Protein AF-A0A225WDX2-F1 (afdb_monomer)

Sequence (222 aa):
MYTLLKNSNSKSRLVNLVHSMRQFPETKTFADKLQFSMYSQSRSMRKAVEKLWIRSRVSPEEAFKILQIEHSLFDKSILFHPWLRYTELFRRKHGVDSFTDVQLLEFLLNRMKRPEPQLGIVLQTLKSEGFENLGERLQKLLFRRWITSTETPQAFGDLLVNPYGLWSNLLVLPKTDARFKTLEGYTLQYAEEVKGKAVQESAKKIKKCLTMANLKMRLHSL

pLDDT: mean 86.9, std 14.01, range [38.19, 98.06]

Organism: NCBI:txid4795

Structure (mmCIF, N/CA/C/O backbone):
data_AF-A0A225WDX2-F1
#
_entry.id   AF-A0A225WDX2-F1
#
loop_
_atom_site.group_PDB
_atom_site.id
_atom_site.type_symbol
_atom_site.label_atom_id
_atom_site.label_alt_id
_atom_site.label_comp_id
_atom_site.label_asym_id
_atom_site.label_entity_id
_atom_site.label_seq_id
_atom_site.pdbx_PDB_ins_code
_atom_site.Cartn_x
_atom_site.Cartn_y
_atom_site.Cartn_z
_atom_site.occupancy
_atom_site.B_iso_or_equiv
_atom_site.auth_seq_id
_atom_site.auth_comp_id
_atom_site.auth_asym_id
_atom_site.auth_atom_id
_atom_site.pdbx_PDB_model_num
ATOM 1 N N . MET A 1 1 ? -20.628 14.618 23.782 1.00 57.69 1 MET A N 1
ATOM 2 C CA . MET A 1 1 ? -20.891 13.159 23.856 1.00 57.69 1 MET A CA 1
ATOM 3 C C . MET A 1 1 ? -19.612 12.313 23.926 1.00 57.69 1 MET A C 1
ATOM 5 O O . MET A 1 1 ? -19.453 11.590 24.898 1.00 57.69 1 MET A O 1
ATOM 9 N N . TYR A 1 2 ? -18.665 12.423 22.981 1.00 62.44 2 TYR A N 1
ATOM 10 C CA . TYR A 1 2 ? -17.405 11.643 23.003 1.00 62.44 2 TYR A CA 1
ATOM 11 C C . TYR A 1 2 ? -16.567 11.821 24.285 1.00 62.44 2 TYR A C 1
ATOM 13 O O . TYR A 1 2 ? -16.085 10.851 24.865 1.00 62.44 2 TYR A O 1
ATOM 21 N N . THR A 1 3 ? -16.435 13.059 24.764 1.00 64.81 3 THR A N 1
ATOM 22 C CA . THR A 1 3 ? -15.706 13.400 25.997 1.00 64.81 3 THR A CA 1
ATOM 23 C C . THR A 1 3 ? -16.312 12.749 27.245 1.00 64.81 3 THR A C 1
ATOM 25 O O . THR A 1 3 ? -15.577 12.213 28.070 1.00 64.81 3 THR A O 1
ATOM 28 N N . LEU A 1 4 ? -17.643 12.705 27.343 1.00 61.00 4 LEU A N 1
ATOM 29 C CA . LEU A 1 4 ? -18.368 12.052 28.442 1.00 61.00 4 LEU A CA 1
ATOM 30 C C . LEU A 1 4 ? -18.182 10.527 28.428 1.00 61.00 4 LEU A C 1
ATOM 32 O O . LEU A 1 4 ? -17.915 9.921 29.466 1.00 61.00 4 LEU A O 1
ATOM 36 N N . LEU A 1 5 ? -18.254 9.907 27.246 1.00 65.44 5 LEU A N 1
ATOM 37 C CA . LEU A 1 5 ? -18.037 8.465 27.083 1.00 65.44 5 LEU A CA 1
ATOM 38 C C . LEU A 1 5 ? -16.594 8.054 27.410 1.00 65.44 5 LEU A C 1
ATOM 40 O O . LEU A 1 5 ? -16.376 6.997 28.000 1.00 65.44 5 LEU A O 1
ATOM 44 N N . LYS A 1 6 ? -15.611 8.898 27.074 1.00 67.06 6 LYS A N 1
ATOM 45 C CA . LYS A 1 6 ? -14.194 8.680 27.396 1.00 67.06 6 LYS A CA 1
ATOM 46 C C . LYS A 1 6 ? -13.921 8.690 28.900 1.00 67.06 6 LYS A C 1
ATOM 48 O O . LYS A 1 6 ? -13.145 7.865 29.367 1.00 67.06 6 LYS A O 1
ATOM 53 N N . ASN A 1 7 ? -14.538 9.606 29.641 1.00 66.62 7 ASN A N 1
ATOM 54 C CA . ASN A 1 7 ? -14.270 9.771 31.073 1.00 66.62 7 ASN A CA 1
ATOM 55 C C . ASN A 1 7 ? -14.938 8.691 31.938 1.00 66.62 7 ASN A C 1
ATOM 57 O O . ASN A 1 7 ? -14.492 8.434 33.049 1.00 66.62 7 ASN A O 1
ATOM 61 N N . SER A 1 8 ? -15.980 8.040 31.420 1.00 59.81 8 SER A N 1
ATOM 62 C CA . SER A 1 8 ? -16.773 7.030 32.133 1.00 59.81 8 SER A CA 1
ATOM 63 C C . SER A 1 8 ? -16.401 5.581 31.794 1.00 59.81 8 SER A C 1
ATOM 65 O O . SER A 1 8 ? -16.932 4.654 32.402 1.00 59.81 8 SER A O 1
ATOM 67 N N . ASN A 1 9 ? -15.503 5.346 30.827 1.00 70.94 9 ASN A N 1
ATOM 68 C CA . ASN A 1 9 ? -15.188 4.003 30.336 1.00 70.94 9 ASN A CA 1
ATOM 69 C C . ASN A 1 9 ? -13.683 3.762 30.203 1.00 70.94 9 ASN A C 1
ATOM 71 O O . ASN A 1 9 ? -12.922 4.625 29.769 1.00 70.94 9 ASN A O 1
ATOM 75 N N . SER A 1 10 ? -13.251 2.524 30.466 1.00 84.12 10 SER A N 1
ATOM 76 C CA . SER A 1 10 ? -11.913 2.088 30.060 1.00 84.12 10 SER A CA 1
ATOM 77 C C . SER A 1 10 ? -11.783 2.130 28.531 1.00 84.12 10 SER A C 1
ATOM 79 O O . SER A 1 10 ? -12.759 1.929 27.803 1.00 84.12 10 SER A O 1
ATOM 81 N N . LYS A 1 11 ? -10.564 2.342 28.013 1.00 84.94 11 LYS A N 1
ATOM 82 C CA . LYS A 1 11 ? -10.302 2.369 26.559 1.00 84.94 11 LYS A CA 1
ATOM 83 C C . LYS A 1 11 ? -10.860 1.136 25.843 1.00 84.94 11 LYS A C 1
ATOM 85 O O . LYS A 1 11 ? -11.458 1.266 24.783 1.00 84.94 11 LYS A O 1
ATOM 90 N N . SER A 1 12 ? -10.697 -0.051 26.431 1.00 84.94 12 SER A N 1
ATOM 91 C CA . SER A 1 12 ? -11.232 -1.294 25.869 1.00 84.94 12 SER A CA 1
ATOM 92 C C . SER A 1 12 ? -12.758 -1.297 25.841 1.00 84.94 12 SER A C 1
ATOM 94 O O . SER A 1 12 ? -13.336 -1.634 24.812 1.00 84.94 12 SER A O 1
ATOM 96 N N . ARG A 1 13 ? -13.418 -0.888 26.931 1.00 87.88 13 ARG A N 1
ATOM 97 C CA . ARG A 1 13 ? -14.882 -0.820 27.013 1.00 87.88 13 ARG A CA 1
ATOM 98 C C . ARG A 1 13 ? -15.456 0.172 26.004 1.00 87.88 13 ARG A C 1
ATOM 100 O O . ARG A 1 13 ? -16.403 -0.174 25.308 1.00 87.88 13 ARG A O 1
ATOM 107 N N . LEU A 1 14 ? -14.833 1.341 25.854 1.00 89.94 14 LEU A N 1
ATOM 108 C CA . LEU A 1 14 ? -15.247 2.343 24.872 1.00 89.94 14 LEU A CA 1
ATOM 109 C C . LEU A 1 14 ? -15.092 1.837 23.433 1.00 89.94 14 LEU A C 1
ATOM 111 O O . LEU A 1 14 ? -16.023 1.936 22.641 1.00 89.94 14 LEU A O 1
ATOM 115 N N . VAL A 1 15 ? -13.934 1.257 23.104 1.00 92.56 15 VAL A N 1
ATOM 116 C CA . VAL A 1 15 ? -13.662 0.700 21.770 1.00 92.56 15 VAL A CA 1
ATOM 117 C C . VAL A 1 15 ? -14.663 -0.416 21.434 1.00 92.56 15 VAL A C 1
ATOM 119 O O . VAL A 1 15 ? -15.210 -0.431 20.334 1.00 92.56 15 VAL A O 1
ATOM 122 N N . ASN A 1 16 ? -14.962 -1.303 22.391 1.00 93.25 16 ASN A N 1
ATOM 123 C CA . ASN A 1 16 ? -15.979 -2.349 22.238 1.00 93.25 16 ASN A CA 1
ATOM 124 C C . ASN A 1 16 ? -17.372 -1.766 21.987 1.00 93.25 16 ASN A C 1
ATOM 126 O O . ASN A 1 16 ? -18.021 -2.173 21.032 1.00 93.25 16 ASN A O 1
ATOM 130 N N . LEU A 1 17 ? -17.808 -0.809 22.813 1.00 93.00 17 LEU A N 1
ATOM 131 C CA . LEU A 1 17 ? -19.123 -0.177 22.692 1.00 93.00 17 LEU A CA 1
ATOM 132 C C . LEU A 1 17 ? -19.316 0.430 21.302 1.00 93.00 17 LEU A C 1
ATOM 134 O O . LEU A 1 17 ? -20.274 0.100 20.609 1.00 93.00 17 LEU A O 1
ATOM 138 N N . VAL A 1 18 ? -18.366 1.266 20.875 1.00 93.44 18 VAL A N 1
ATOM 139 C CA . VAL A 1 18 ? -18.420 1.921 19.564 1.00 93.44 18 VAL A CA 1
ATOM 140 C C . VAL A 1 18 ? -18.425 0.886 18.439 1.00 93.44 18 VAL A C 1
ATOM 142 O O . VAL A 1 18 ? -19.066 1.084 17.417 1.00 93.44 18 VAL A O 1
ATOM 145 N N . HIS A 1 19 ? -17.739 -0.243 18.592 1.00 94.88 19 HIS A N 1
ATOM 146 C CA . HIS A 1 19 ? -17.773 -1.290 17.578 1.00 94.88 19 HIS A CA 1
ATOM 147 C C . HIS A 1 19 ? -19.063 -2.097 17.550 1.00 94.88 19 HIS A C 1
ATOM 149 O O . HIS A 1 19 ? -19.517 -2.425 16.460 1.00 94.88 19 HIS A O 1
ATOM 155 N N . SER A 1 20 ? -19.682 -2.374 18.696 1.00 94.50 20 SER A N 1
ATOM 156 C CA . SER A 1 20 ? -20.993 -3.026 18.735 1.00 94.50 20 SER A CA 1
ATOM 157 C C . SER A 1 20 ? -22.057 -2.197 18.018 1.00 94.50 20 SER A C 1
ATOM 159 O O . SER A 1 20 ? -22.899 -2.762 17.331 1.00 94.50 20 SER A O 1
ATOM 161 N N . MET A 1 21 ? -21.972 -0.863 18.081 1.00 95.00 21 MET 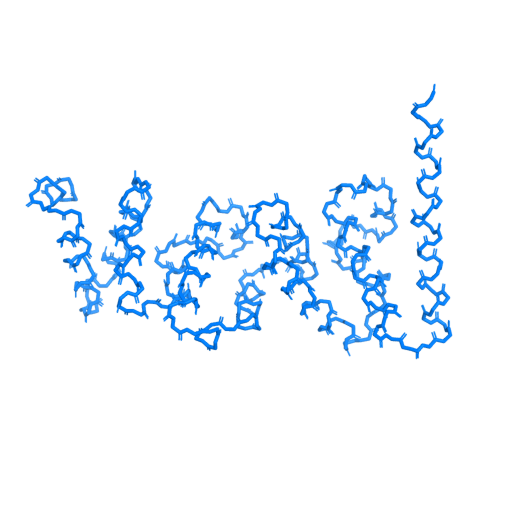A N 1
ATOM 162 C CA . MET A 1 21 ? -22.855 0.023 17.311 1.00 95.00 21 MET A CA 1
ATOM 163 C C . MET A 1 21 ? -22.760 -0.236 15.796 1.00 95.00 21 MET A C 1
ATOM 165 O O . MET A 1 21 ? -23.759 -0.159 15.094 1.00 95.00 21 MET A O 1
ATOM 169 N N . ARG A 1 22 ? -21.597 -0.652 15.271 1.00 93.69 22 ARG A N 1
ATOM 170 C CA . ARG A 1 22 ? -21.442 -0.949 13.832 1.00 93.69 22 ARG A CA 1
ATOM 171 C C . ARG A 1 22 ? -22.313 -2.100 13.331 1.00 93.69 22 ARG A C 1
ATOM 173 O O . ARG A 1 22 ? -22.481 -2.214 12.122 1.00 93.69 22 ARG A O 1
ATOM 180 N N . GLN A 1 23 ? -22.837 -2.938 14.227 1.00 91.38 23 GLN A N 1
ATOM 181 C CA . GLN A 1 23 ? -23.742 -4.033 13.868 1.00 91.38 23 GLN A CA 1
ATOM 182 C C . GLN A 1 23 ? -25.134 -3.532 13.452 1.00 91.38 23 GLN A C 1
ATOM 184 O O . GLN A 1 23 ? -25.866 -4.264 12.797 1.00 91.38 23 GLN A O 1
ATOM 189 N N . PHE A 1 24 ? -25.483 -2.286 13.790 1.00 94.62 24 PHE A N 1
ATOM 190 C CA . PHE A 1 24 ? -26.763 -1.670 13.448 1.00 94.62 24 PHE A CA 1
ATOM 191 C C . PHE A 1 24 ? -26.571 -0.672 12.296 1.00 94.62 24 PHE A C 1
ATOM 193 O O . PHE A 1 24 ? -25.833 0.309 12.477 1.00 94.62 24 PHE A O 1
ATOM 200 N N . PRO A 1 25 ? -27.193 -0.890 11.119 1.00 93.12 25 PRO A N 1
ATOM 201 C CA . PRO A 1 25 ? -27.015 -0.042 9.938 1.00 93.12 25 PRO A CA 1
ATOM 202 C C . PRO A 1 25 ? -27.199 1.458 10.207 1.00 93.12 25 PRO A C 1
ATOM 204 O O . PRO A 1 25 ? -26.409 2.271 9.726 1.00 93.12 25 PRO A O 1
ATOM 207 N N . GLU A 1 26 ? -28.170 1.822 11.044 1.00 96.12 26 GLU A N 1
ATOM 208 C CA . GLU A 1 26 ? -28.533 3.197 11.405 1.00 96.12 26 GLU A CA 1
ATOM 209 C C . GLU A 1 26 ? -27.406 3.921 12.150 1.00 96.12 26 GLU A C 1
ATOM 211 O O . GLU A 1 26 ? -27.277 5.143 12.074 1.00 96.12 26 GLU A O 1
ATOM 216 N N . THR A 1 27 ? -26.562 3.173 12.868 1.00 95.31 27 THR A N 1
ATOM 217 C CA . THR A 1 27 ? -25.481 3.740 13.687 1.00 95.31 27 THR A CA 1
ATOM 218 C C . THR A 1 27 ? -24.084 3.434 13.154 1.00 95.31 27 THR A C 1
ATOM 220 O O . THR A 1 27 ? -23.109 3.995 13.660 1.00 95.31 27 THR A O 1
ATOM 223 N N . LYS A 1 28 ? -23.962 2.632 12.086 1.00 94.12 28 LYS A N 1
ATOM 224 C CA . LYS A 1 28 ? -22.675 2.230 11.498 1.00 94.12 28 LYS A CA 1
ATOM 225 C C . LYS A 1 28 ? -21.807 3.427 11.114 1.00 94.12 28 LYS A C 1
ATOM 227 O O . LYS A 1 28 ? -20.673 3.533 11.575 1.00 94.12 28 LYS A O 1
ATOM 232 N N . THR A 1 29 ? -22.346 4.370 10.344 1.00 94.19 29 THR A N 1
ATOM 233 C CA . THR A 1 29 ? -21.597 5.557 9.891 1.00 94.19 29 THR A CA 1
ATOM 234 C C . THR A 1 29 ? -21.123 6.419 11.062 1.00 94.19 29 THR A C 1
ATOM 236 O O . THR A 1 29 ? -20.017 6.961 11.049 1.00 94.19 29 THR A O 1
ATOM 239 N N . PHE A 1 30 ? -21.951 6.552 12.100 1.00 94.94 30 PHE A N 1
ATOM 240 C CA . PHE A 1 30 ? -21.586 7.294 13.303 1.00 94.94 30 PHE A CA 1
ATOM 241 C C . PHE A 1 30 ? -20.483 6.575 14.094 1.00 94.94 30 PHE A C 1
ATOM 243 O O . PHE A 1 30 ? -19.507 7.199 14.515 1.00 94.94 30 PHE A O 1
ATOM 250 N N . ALA A 1 31 ? -20.594 5.257 14.234 1.00 95.25 31 ALA A N 1
ATOM 251 C CA . ALA A 1 31 ? -19.589 4.423 14.870 1.00 95.25 31 ALA A CA 1
ATOM 252 C C . ALA A 1 31 ? -18.241 4.451 14.129 1.00 95.25 31 ALA A C 1
ATOM 254 O O . ALA A 1 31 ? -17.200 4.543 14.779 1.00 95.25 31 ALA A O 1
ATOM 255 N N . ASP A 1 32 ? -18.239 4.453 12.794 1.00 95.69 32 ASP A N 1
ATOM 256 C CA . ASP A 1 32 ? -17.018 4.576 11.987 1.00 95.69 32 ASP A CA 1
ATOM 257 C C . ASP A 1 32 ? -16.330 5.931 12.230 1.00 95.69 32 ASP A C 1
ATOM 259 O O . ASP A 1 32 ? -15.125 5.980 12.489 1.00 95.69 32 ASP A O 1
ATOM 263 N N . LYS A 1 33 ? -17.096 7.033 12.272 1.00 94.88 33 LYS A N 1
ATOM 264 C CA . LYS A 1 33 ? -16.573 8.368 12.632 1.00 94.88 33 LYS A CA 1
ATOM 265 C C . LYS A 1 33 ? -15.973 8.399 14.041 1.00 94.88 33 LYS A C 1
ATOM 267 O O . LYS A 1 33 ? -14.929 9.019 14.258 1.00 94.88 33 LYS A O 1
ATOM 272 N N . LEU A 1 34 ? -16.596 7.718 15.003 1.00 93.94 34 LEU A N 1
ATOM 273 C CA . LEU A 1 34 ? -16.045 7.596 16.352 1.00 93.94 34 LEU A CA 1
ATOM 274 C C . LEU A 1 34 ? -14.762 6.758 16.370 1.00 93.94 34 LEU A C 1
ATOM 276 O O . LEU A 1 34 ? -13.794 7.167 17.006 1.00 93.94 34 LEU A O 1
ATOM 280 N N . GLN A 1 35 ? -14.702 5.635 15.650 1.00 95.19 35 GLN A N 1
ATOM 281 C CA . GLN A 1 35 ? -13.483 4.821 15.570 1.00 95.19 35 GLN A CA 1
ATOM 282 C C . GLN A 1 35 ? -12.331 5.578 14.920 1.00 95.19 35 GLN A C 1
ATOM 284 O O . GLN A 1 35 ? -11.215 5.512 15.435 1.00 95.19 35 GLN A O 1
ATOM 289 N N . PHE A 1 36 ? -12.599 6.359 13.873 1.00 95.12 36 PHE A N 1
ATOM 290 C CA . PHE A 1 36 ? -11.634 7.296 13.305 1.00 95.12 36 PHE A CA 1
ATOM 291 C C . PHE A 1 36 ? -11.106 8.276 14.363 1.00 95.12 36 PHE A C 1
ATOM 293 O O . PHE A 1 36 ? -9.896 8.371 14.579 1.00 95.12 36 PHE A O 1
ATOM 300 N N . SER A 1 37 ? -12.004 8.955 15.088 1.00 92.81 37 SER A N 1
ATOM 301 C CA . SER A 1 37 ? -11.616 9.905 16.139 1.00 92.81 37 SER A CA 1
ATOM 302 C C . SER A 1 37 ? -10.769 9.245 17.232 1.00 92.81 37 SER A C 1
ATOM 304 O O . SER A 1 37 ? -9.776 9.824 17.680 1.00 92.81 37 SER A O 1
ATOM 306 N N . MET A 1 38 ? -11.123 8.025 17.639 1.00 92.44 38 MET A N 1
ATOM 307 C CA . MET A 1 38 ? -10.382 7.252 18.634 1.00 92.44 38 MET A CA 1
ATOM 308 C C . MET A 1 38 ? -8.995 6.853 18.120 1.00 92.44 38 MET A C 1
ATOM 310 O O . MET A 1 38 ? -8.001 7.020 18.830 1.00 92.44 38 MET A O 1
ATOM 314 N N . TYR A 1 39 ? -8.907 6.363 16.883 1.00 94.88 39 TYR A N 1
ATOM 315 C CA . TYR A 1 39 ? -7.654 5.936 16.258 1.00 94.88 39 TYR A CA 1
ATOM 316 C C . TYR A 1 39 ? -6.641 7.086 16.146 1.00 94.88 39 TYR A C 1
ATOM 318 O O . TYR A 1 39 ? -5.439 6.903 16.382 1.00 94.88 39 TYR A O 1
ATOM 326 N N . SER A 1 40 ? -7.136 8.286 15.842 1.00 91.69 40 SER A N 1
ATOM 327 C CA . SER A 1 40 ? -6.337 9.503 15.678 1.00 91.69 40 SER A CA 1
ATOM 328 C C . SER A 1 40 ? -5.947 10.167 17.003 1.00 91.69 40 SER A C 1
ATOM 330 O O . SER A 1 40 ? -4.981 10.921 17.041 1.00 91.69 40 SER A O 1
ATOM 332 N N . GLN A 1 41 ? -6.630 9.862 18.112 1.00 89.50 41 GLN A N 1
ATOM 333 C CA . GLN A 1 41 ? -6.442 10.581 19.377 1.00 89.50 41 GLN A CA 1
ATOM 334 C C . GLN A 1 41 ? -5.072 10.367 20.037 1.00 89.50 41 GLN A C 1
ATOM 336 O O . GLN A 1 41 ? -4.489 11.298 20.583 1.00 89.50 41 GLN A O 1
ATOM 341 N N . SER A 1 42 ? -4.597 9.123 20.119 1.00 90.56 42 SER A N 1
ATOM 342 C CA . SER A 1 42 ? -3.309 8.812 20.753 1.00 90.56 42 SER A CA 1
ATOM 343 C C . SER A 1 42 ? -2.802 7.443 20.326 1.00 90.56 42 SER A C 1
ATOM 345 O O . SER A 1 42 ? -3.589 6.549 20.012 1.00 90.56 42 SER A O 1
ATOM 347 N N . ARG A 1 43 ? -1.487 7.216 20.437 1.00 90.81 43 ARG A N 1
ATOM 348 C CA . ARG A 1 43 ? -0.880 5.897 20.183 1.00 90.81 43 ARG A CA 1
ATOM 349 C C . ARG A 1 43 ? -1.508 4.786 21.031 1.00 90.81 43 ARG A C 1
ATOM 351 O O . ARG A 1 43 ? -1.651 3.661 20.563 1.00 90.81 43 ARG A O 1
ATOM 358 N N . SER A 1 44 ? -1.883 5.087 22.275 1.00 91.19 44 SER A N 1
ATOM 359 C CA . SER A 1 44 ? -2.486 4.095 23.171 1.00 91.19 44 SER A CA 1
ATOM 360 C C . SER A 1 44 ? -3.922 3.736 22.777 1.00 91.19 44 SER A C 1
ATOM 362 O O . SER A 1 44 ? -4.304 2.573 22.889 1.00 91.19 44 SER A O 1
ATOM 364 N N . MET A 1 45 ? -4.700 4.711 22.294 1.00 92.31 45 MET A N 1
ATOM 365 C CA . MET A 1 45 ? -6.059 4.475 21.805 1.00 92.31 45 MET A CA 1
ATOM 366 C C . MET A 1 45 ? -6.034 3.735 20.470 1.00 92.31 45 MET A C 1
ATOM 368 O O . MET A 1 45 ? -6.755 2.757 20.302 1.00 92.31 45 MET A O 1
ATOM 372 N N . ARG A 1 46 ? -5.116 4.113 19.576 1.00 94.25 46 ARG A N 1
ATOM 373 C CA . ARG A 1 46 ? -4.854 3.407 18.322 1.00 94.25 46 ARG A CA 1
ATOM 374 C C . ARG A 1 46 ? -4.626 1.914 18.534 1.00 94.25 46 ARG A C 1
ATOM 376 O O . ARG A 1 46 ? -5.343 1.105 17.965 1.00 94.25 46 ARG A O 1
ATOM 383 N N . LYS A 1 47 ? -3.711 1.547 19.439 1.00 94.25 47 LYS A N 1
ATOM 384 C CA . LYS A 1 47 ? -3.457 0.140 19.792 1.00 94.25 47 LYS A CA 1
ATOM 385 C C . LYS A 1 47 ? -4.708 -0.580 20.310 1.00 94.25 47 LYS A C 1
ATOM 387 O O . LYS A 1 47 ? -4.871 -1.771 20.058 1.00 94.25 47 LYS A O 1
ATOM 392 N N . ALA A 1 48 ? -5.576 0.112 21.052 1.00 95.25 48 ALA A N 1
ATOM 393 C CA . ALA A 1 48 ? -6.823 -0.469 21.544 1.00 95.25 48 ALA A CA 1
ATOM 394 C C . ALA A 1 48 ? -7.814 -0.734 20.396 1.00 95.25 48 ALA A C 1
ATOM 396 O O . ALA A 1 48 ? -8.380 -1.825 20.337 1.00 95.25 48 ALA A O 1
ATOM 397 N N . VAL A 1 49 ? -7.960 0.220 19.469 1.00 96.75 49 VAL A N 1
ATOM 398 C CA . VAL A 1 49 ? -8.766 0.072 18.246 1.00 96.75 49 VAL A CA 1
ATOM 399 C C . VAL A 1 49 ? -8.220 -1.057 17.370 1.00 96.75 49 VAL A C 1
ATOM 401 O O . VAL A 1 49 ? -8.970 -1.959 17.021 1.00 96.75 49 VAL A O 1
ATOM 404 N N . GLU A 1 50 ? -6.912 -1.091 17.101 1.00 97.06 50 GLU A N 1
ATOM 405 C CA . GLU A 1 50 ? -6.267 -2.148 16.307 1.00 97.06 50 GLU A CA 1
ATOM 406 C C . GLU A 1 50 ? -6.466 -3.531 16.936 1.00 97.06 50 GLU A C 1
ATOM 408 O O . GLU A 1 50 ? -6.856 -4.471 16.249 1.00 97.06 50 GLU A O 1
ATOM 413 N N . LYS A 1 51 ? -6.267 -3.668 18.256 1.00 95.94 51 LYS A N 1
ATOM 414 C CA . LYS A 1 51 ? -6.492 -4.938 18.966 1.00 95.94 51 LYS A CA 1
ATOM 415 C C . LYS A 1 51 ? -7.933 -5.416 18.806 1.00 95.94 51 LYS A C 1
ATOM 417 O O . LYS A 1 51 ? -8.166 -6.611 18.611 1.00 95.94 51 LYS A O 1
ATOM 422 N N . LEU A 1 52 ? -8.894 -4.497 18.885 1.00 96.06 52 LEU A N 1
ATOM 423 C CA . LEU A 1 52 ? -10.286 -4.832 18.646 1.00 96.06 52 LEU A CA 1
ATOM 424 C C . LEU A 1 52 ? -10.526 -5.236 17.190 1.00 96.06 52 LEU A C 1
ATOM 426 O O . LEU A 1 52 ? -11.170 -6.257 16.957 1.00 96.06 52 LEU A O 1
ATOM 430 N N . TRP A 1 53 ? -10.054 -4.446 16.229 1.00 97.88 53 TRP A N 1
ATOM 431 C CA . TRP A 1 53 ? -10.224 -4.714 14.804 1.00 97.88 53 TRP A CA 1
ATOM 432 C C . TRP A 1 53 ? -9.677 -6.083 14.422 1.00 97.88 53 TRP A C 1
ATOM 434 O O . TRP A 1 53 ? -10.356 -6.840 13.738 1.00 97.88 53 TRP A O 1
ATOM 444 N N . ILE A 1 54 ? -8.502 -6.442 14.940 1.00 97.69 54 ILE A N 1
ATOM 445 C CA . ILE A 1 54 ? -7.911 -7.769 14.767 1.00 97.69 54 ILE A CA 1
ATOM 446 C C . ILE A 1 54 ? -8.824 -8.863 15.326 1.00 97.69 54 ILE A C 1
ATOM 448 O O . ILE A 1 54 ? -9.095 -9.837 14.627 1.00 97.69 54 ILE A O 1
ATOM 452 N N . ARG A 1 55 ? -9.318 -8.716 16.564 1.00 95.75 55 ARG A N 1
ATOM 453 C CA . ARG A 1 55 ? -10.210 -9.710 17.187 1.00 95.75 55 ARG A CA 1
ATOM 454 C C . ARG A 1 55 ? -11.525 -9.862 16.424 1.00 95.75 55 ARG A C 1
ATOM 456 O O . ARG A 1 55 ? -12.029 -10.969 16.303 1.00 95.75 55 ARG A O 1
ATOM 463 N N . SER A 1 56 ? -12.049 -8.755 15.914 1.00 95.50 56 SER A N 1
ATOM 464 C CA . SER A 1 56 ? -13.344 -8.689 15.229 1.00 95.50 56 SER A CA 1
ATOM 465 C C . SER A 1 56 ? -13.220 -8.901 13.718 1.00 95.50 56 SER A C 1
ATOM 467 O O . SER A 1 56 ? -14.190 -8.699 13.000 1.00 95.50 56 SER A O 1
ATOM 469 N N . ARG A 1 57 ? -12.022 -9.269 13.236 1.00 96.19 57 ARG A N 1
ATOM 470 C CA . ARG A 1 57 ? -11.708 -9.510 11.820 1.00 96.19 57 ARG A CA 1
ATOM 471 C C . ARG A 1 57 ? -12.161 -8.383 10.882 1.00 96.19 57 ARG A C 1
ATOM 473 O O . ARG A 1 57 ? -12.617 -8.639 9.774 1.00 96.19 57 ARG A O 1
ATOM 480 N N . VAL A 1 58 ? -12.013 -7.129 11.310 1.00 97.38 58 VAL A N 1
ATOM 481 C CA . VAL A 1 58 ? -12.150 -5.989 10.391 1.00 97.38 58 VAL A CA 1
ATOM 482 C C . VAL A 1 58 ? -11.068 -6.154 9.326 1.00 97.38 58 VAL A C 1
ATOM 484 O O . VAL A 1 58 ? -9.917 -6.362 9.684 1.00 97.38 58 VAL A O 1
ATOM 487 N N . SER A 1 59 ? -11.417 -6.151 8.042 1.00 97.25 59 SER A N 1
ATOM 488 C CA . SER A 1 59 ? -10.414 -6.350 6.993 1.00 97.25 59 SER A CA 1
ATOM 489 C C . SER A 1 59 ? -9.563 -5.085 6.800 1.00 97.25 59 SER A C 1
ATOM 491 O O . SER A 1 59 ? -10.004 -3.989 7.173 1.00 97.25 59 SER A O 1
ATOM 493 N N . PRO A 1 60 ? -8.362 -5.184 6.203 1.00 98.00 60 PRO A N 1
ATOM 494 C CA . PRO A 1 60 ? -7.585 -4.016 5.797 1.00 98.00 60 PRO A CA 1
ATOM 495 C C . PRO A 1 60 ? -8.391 -3.017 4.961 1.00 98.00 60 PRO A C 1
ATOM 497 O O . PRO A 1 60 ? -8.303 -1.813 5.201 1.00 98.00 60 PRO A O 1
ATOM 500 N N . GLU A 1 61 ? -9.238 -3.481 4.043 1.00 97.44 61 GLU A N 1
ATOM 501 C CA . GLU A 1 61 ? -10.077 -2.611 3.215 1.00 97.44 61 GLU A CA 1
ATOM 502 C C . GLU A 1 61 ? -11.114 -1.849 4.038 1.00 97.44 61 GLU A C 1
ATOM 504 O O . GLU A 1 61 ? -11.318 -0.654 3.823 1.00 97.44 61 GLU A O 1
ATOM 509 N N . GLU A 1 62 ? -11.769 -2.518 4.988 1.00 96.56 62 GLU A N 1
ATOM 510 C CA . GLU A 1 62 ? -12.752 -1.872 5.855 1.00 96.56 62 GLU A CA 1
ATOM 511 C C . GLU A 1 62 ? -12.072 -0.890 6.815 1.00 96.56 62 GLU A C 1
ATOM 513 O O . GLU A 1 62 ? -12.544 0.232 6.985 1.00 96.56 62 GLU A O 1
ATOM 518 N N . ALA A 1 63 ? -10.919 -1.254 7.381 1.00 97.69 63 ALA A N 1
ATOM 519 C CA . ALA A 1 63 ? -10.120 -0.346 8.199 1.00 97.69 63 ALA A CA 1
ATOM 520 C C . ALA A 1 63 ? -9.696 0.904 7.413 1.00 97.69 63 ALA A C 1
ATOM 522 O O . ALA A 1 63 ? -9.788 2.010 7.937 1.00 97.69 63 ALA A O 1
ATOM 523 N N . PHE A 1 64 ? -9.300 0.759 6.144 1.00 97.19 64 PHE A N 1
ATOM 524 C CA . PHE A 1 64 ? -8.962 1.892 5.277 1.00 97.19 64 PHE A CA 1
ATOM 525 C C . PHE A 1 64 ? -10.141 2.863 5.116 1.00 97.19 64 PHE A C 1
ATOM 527 O O . PHE A 1 64 ? -9.958 4.078 5.199 1.00 97.19 64 PHE A O 1
ATOM 534 N N . LYS A 1 65 ? -11.359 2.330 4.925 1.00 95.44 65 LYS A N 1
ATOM 535 C CA . LYS A 1 65 ? -12.593 3.127 4.819 1.00 95.44 65 LYS A CA 1
ATOM 536 C C . LYS A 1 65 ? -12.910 3.853 6.124 1.00 95.44 65 LYS A C 1
ATOM 538 O O . LYS A 1 65 ? -13.183 5.049 6.091 1.00 95.44 65 LYS A O 1
ATOM 543 N N . ILE A 1 66 ? -12.827 3.163 7.267 1.00 96.44 66 ILE A N 1
ATOM 544 C CA . ILE A 1 66 ? -13.044 3.777 8.588 1.00 96.44 66 ILE A CA 1
ATOM 545 C C . ILE A 1 66 ? -12.040 4.910 8.818 1.00 96.44 66 ILE A C 1
ATOM 547 O O . ILE A 1 66 ? -12.405 5.964 9.331 1.00 96.44 66 ILE A O 1
ATOM 551 N N . LEU A 1 67 ? -10.783 4.713 8.410 1.00 96.25 67 LEU A N 1
ATOM 552 C CA . LEU A 1 67 ? -9.726 5.716 8.524 1.00 96.25 67 LEU A CA 1
ATOM 553 C C . LEU A 1 67 ? -9.878 6.894 7.553 1.00 96.25 67 LEU A C 1
ATOM 555 O O . LEU A 1 67 ? -9.093 7.834 7.645 1.00 96.25 67 LEU A O 1
ATOM 559 N N . GLN A 1 68 ? -10.868 6.856 6.653 1.00 93.31 68 GLN A N 1
ATOM 560 C CA . GLN A 1 68 ? -11.149 7.903 5.669 1.00 93.31 68 GLN A CA 1
ATOM 561 C C . GLN A 1 68 ? -9.890 8.332 4.901 1.00 93.31 68 GLN A C 1
ATOM 563 O O . GLN A 1 68 ? -9.687 9.512 4.621 1.00 93.31 68 GLN A O 1
ATOM 568 N N . ILE A 1 69 ? -9.009 7.374 4.589 1.00 92.44 69 ILE A N 1
ATOM 569 C CA . ILE A 1 69 ? -7.790 7.665 3.837 1.00 92.44 69 ILE A CA 1
ATOM 570 C C . ILE A 1 69 ? -8.211 8.051 2.418 1.00 92.44 69 ILE A C 1
ATOM 572 O O . ILE A 1 69 ? -8.866 7.272 1.719 1.00 92.44 69 ILE A O 1
ATOM 576 N N . GLU A 1 70 ? -7.863 9.275 2.012 1.00 86.81 70 GLU A N 1
ATOM 577 C CA . GLU A 1 70 ? -8.239 9.802 0.705 1.00 86.81 70 GLU A CA 1
ATOM 578 C C . GLU A 1 70 ? -7.718 8.884 -0.401 1.00 86.81 70 GLU A C 1
ATOM 580 O O . GLU A 1 70 ? -6.536 8.550 -0.449 1.00 86.81 70 GLU A O 1
ATOM 585 N N . HIS A 1 71 ? -8.609 8.472 -1.301 1.00 79.69 71 HIS A N 1
ATOM 586 C CA . HIS A 1 71 ? -8.281 7.480 -2.315 1.00 79.69 71 HIS A CA 1
ATOM 587 C C . HIS A 1 71 ? -7.193 7.994 -3.274 1.00 79.69 71 HIS A C 1
ATOM 589 O O . HIS A 1 71 ? -6.234 7.280 -3.535 1.00 79.69 71 HIS A O 1
ATOM 595 N N . SER A 1 72 ? -7.287 9.245 -3.739 1.00 78.62 72 SER A N 1
ATOM 596 C CA . SER A 1 72 ? -6.372 9.819 -4.740 1.00 78.62 72 SER A CA 1
ATOM 597 C C . SER A 1 72 ? -4.948 10.059 -4.242 1.00 78.62 72 SER A C 1
ATOM 599 O O . SER A 1 72 ? -4.014 10.041 -5.045 1.00 78.62 72 SER A O 1
ATOM 601 N N . LEU A 1 73 ? -4.794 10.311 -2.942 1.00 84.56 73 LEU A N 1
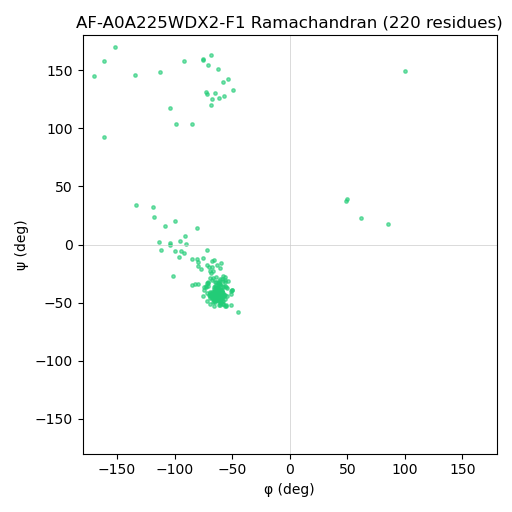ATOM 602 C CA . LEU A 1 73 ? -3.562 10.793 -2.311 1.00 84.56 73 LEU A CA 1
ATOM 603 C C . LEU A 1 73 ? -3.237 9.989 -1.049 1.00 84.56 73 LEU A C 1
ATOM 605 O O . LEU A 1 73 ? -2.715 10.528 -0.071 1.00 84.56 73 LEU A O 1
ATOM 609 N N . PHE A 1 74 ? -3.568 8.695 -1.051 1.00 91.12 74 PHE A N 1
ATOM 610 C CA . PHE A 1 74 ? -3.417 7.851 0.132 1.00 91.12 74 PHE A CA 1
ATOM 611 C C . PHE A 1 74 ? -1.988 7.886 0.681 1.00 91.12 74 PHE A C 1
ATOM 613 O O . PHE A 1 74 ? -1.806 7.951 1.887 1.00 91.12 74 PHE A O 1
ATOM 620 N N . ASP A 1 75 ? -0.975 7.942 -0.184 1.00 90.81 75 ASP A N 1
ATOM 621 C CA . ASP A 1 75 ? 0.449 7.985 0.158 1.00 90.81 75 ASP A CA 1
ATOM 622 C C . ASP A 1 75 ? 0.878 9.286 0.848 1.00 90.81 75 ASP A C 1
ATOM 624 O O . ASP A 1 75 ? 1.964 9.353 1.418 1.00 90.81 75 ASP A O 1
ATOM 628 N N . LYS A 1 76 ? 0.037 10.325 0.812 1.00 90.81 76 LYS A N 1
ATOM 629 C CA . LYS A 1 76 ? 0.232 11.585 1.543 1.00 90.81 76 LYS A CA 1
ATOM 630 C C . LYS A 1 76 ? -0.514 11.616 2.871 1.00 90.81 76 LYS A C 1
ATOM 632 O O . LYS A 1 76 ? -0.275 12.505 3.687 1.00 90.81 76 LYS A O 1
ATOM 637 N N . SER A 1 77 ? -1.399 10.652 3.118 1.00 92.12 77 SER A N 1
ATOM 638 C CA . SER A 1 77 ? -2.120 10.564 4.379 1.00 92.12 77 SER A CA 1
ATOM 639 C C . SER A 1 77 ? -1.198 10.116 5.508 1.00 92.12 77 SER A C 1
ATOM 641 O O . SER A 1 77 ? -0.579 9.055 5.448 1.00 92.12 77 SER A O 1
ATOM 643 N N . ILE A 1 78 ? -1.214 10.854 6.619 1.00 92.81 78 ILE A N 1
ATOM 644 C CA . ILE A 1 78 ? -0.530 10.462 7.863 1.00 92.81 78 ILE A CA 1
ATOM 645 C C . ILE A 1 78 ? -1.038 9.124 8.436 1.00 92.81 78 ILE A C 1
ATOM 647 O O . ILE A 1 78 ? -0.404 8.538 9.315 1.00 92.81 78 ILE A O 1
ATOM 651 N N . LEU A 1 79 ? -2.203 8.652 7.974 1.00 94.69 79 LEU A N 1
ATOM 652 C CA . LEU A 1 79 ? -2.821 7.391 8.385 1.00 94.69 79 LEU A CA 1
ATOM 653 C C . LEU A 1 79 ? -2.426 6.212 7.491 1.00 94.69 79 LEU A C 1
ATOM 655 O O . LEU A 1 79 ? -2.703 5.073 7.863 1.00 94.69 79 LEU A O 1
ATOM 659 N N . PHE A 1 80 ? -1.721 6.450 6.384 1.00 95.62 80 PHE A N 1
ATOM 660 C CA . PHE A 1 80 ? -1.310 5.393 5.467 1.00 95.62 80 PHE A CA 1
ATOM 661 C C . PHE A 1 80 ? -0.313 4.418 6.090 1.00 95.62 80 PHE A C 1
ATOM 663 O O . PHE A 1 80 ? -0.587 3.222 6.139 1.00 95.62 80 PHE A O 1
ATOM 670 N N . HIS A 1 81 ? 0.798 4.893 6.665 1.00 95.94 81 HIS A N 1
ATOM 671 C CA . HIS A 1 81 ? 1.746 4.000 7.346 1.00 95.94 81 HIS A CA 1
ATOM 672 C C . HIS A 1 81 ? 1.125 3.283 8.555 1.00 95.94 81 HIS A C 1
ATOM 674 O O . HIS A 1 81 ? 1.367 2.083 8.706 1.00 95.94 81 HIS A O 1
ATOM 680 N N . PRO A 1 82 ? 0.325 3.935 9.427 1.00 95.88 82 PRO A N 1
ATOM 681 C CA . PRO A 1 82 ? -0.449 3.225 10.445 1.00 95.88 82 PRO A CA 1
ATOM 682 C C . PRO A 1 82 ? -1.345 2.118 9.870 1.00 95.88 82 PRO A C 1
ATOM 684 O O . PRO A 1 82 ? -1.333 1.000 10.386 1.00 95.88 82 PRO A O 1
ATOM 687 N N . TRP A 1 83 ? -2.048 2.384 8.769 1.00 97.56 83 TRP A N 1
ATOM 688 C CA . TRP A 1 83 ? -2.879 1.394 8.092 1.00 97.56 83 TRP A CA 1
ATOM 689 C C . TRP A 1 83 ? -2.067 0.235 7.487 1.00 97.56 83 TRP A C 1
ATOM 691 O O . TRP A 1 83 ? -2.455 -0.924 7.634 1.00 97.56 83 TRP A O 1
ATOM 701 N N . LEU A 1 84 ? -0.899 0.499 6.893 1.00 97.50 84 LEU A N 1
ATOM 702 C CA . LEU A 1 84 ? 0.007 -0.553 6.413 1.00 97.50 84 LEU A CA 1
ATOM 703 C C . LEU A 1 84 ? 0.487 -1.450 7.565 1.00 97.50 84 LEU A C 1
ATOM 705 O O . LEU A 1 84 ? 0.491 -2.674 7.443 1.00 97.50 84 LEU A O 1
ATOM 709 N N . ARG A 1 85 ? 0.833 -0.867 8.724 1.00 96.88 85 ARG A N 1
ATOM 710 C CA . ARG A 1 85 ? 1.210 -1.646 9.923 1.00 96.88 85 ARG A CA 1
ATOM 711 C C . ARG A 1 85 ? 0.055 -2.502 10.424 1.00 96.88 85 ARG A C 1
ATOM 713 O O . ARG A 1 85 ? 0.273 -3.644 10.823 1.00 96.88 85 ARG A O 1
ATOM 720 N N . TYR A 1 86 ? -1.155 -1.952 10.414 1.00 97.94 86 TYR A N 1
ATOM 721 C CA . TYR A 1 86 ? -2.357 -2.698 10.753 1.00 97.94 86 TYR A CA 1
ATOM 722 C C . TYR A 1 86 ? -2.589 -3.866 9.782 1.00 97.94 86 TYR A C 1
ATOM 724 O O . TYR A 1 86 ? -2.878 -4.974 10.226 1.00 97.94 86 TYR A O 1
ATOM 732 N N . THR A 1 87 ? -2.380 -3.647 8.484 1.00 97.88 87 THR A N 1
ATOM 733 C CA . THR A 1 87 ? -2.504 -4.674 7.440 1.00 97.88 87 THR A CA 1
ATOM 734 C C . THR A 1 87 ? -1.533 -5.833 7.675 1.00 97.88 87 THR A C 1
ATOM 736 O O . THR A 1 87 ? -1.954 -6.986 7.731 1.00 97.88 87 THR A O 1
ATOM 739 N N . GLU A 1 88 ? -0.253 -5.552 7.934 1.00 96.69 88 GLU A N 1
ATOM 740 C CA . GLU A 1 88 ? 0.728 -6.597 8.271 1.00 96.69 88 GLU A CA 1
ATOM 741 C C . GLU A 1 88 ? 0.381 -7.317 9.588 1.00 96.69 88 GLU A C 1
ATOM 743 O O . GLU A 1 88 ? 0.536 -8.534 9.705 1.00 96.69 88 GLU A O 1
ATOM 748 N N . LEU A 1 89 ? -0.139 -6.593 10.588 1.00 96.62 89 LEU A N 1
ATOM 749 C CA . LEU A 1 89 ? -0.612 -7.192 11.840 1.00 96.62 89 LEU A CA 1
ATOM 750 C C . LEU A 1 89 ? -1.800 -8.138 11.608 1.00 96.62 89 LEU A C 1
ATOM 752 O O . LEU A 1 89 ? -1.850 -9.205 12.223 1.00 96.62 89 LEU A O 1
ATOM 756 N N . PHE A 1 90 ? -2.737 -7.750 10.743 1.00 98.06 90 PHE A N 1
ATOM 757 C CA . PHE A 1 90 ? -3.898 -8.547 10.356 1.00 98.06 90 PHE A CA 1
ATOM 758 C C . PHE A 1 90 ? -3.465 -9.850 9.691 1.00 98.06 90 PHE A C 1
ATOM 760 O O . PHE A 1 90 ? -3.819 -10.925 10.178 1.00 98.06 90 PHE A O 1
ATOM 767 N N . ARG A 1 91 ? -2.597 -9.759 8.679 1.00 96.56 91 ARG A N 1
ATOM 768 C CA . ARG A 1 91 ? -2.042 -10.914 7.959 1.00 96.56 91 ARG A CA 1
ATOM 769 C C . ARG A 1 91 ? -1.269 -11.850 8.879 1.00 96.56 91 ARG A C 1
ATOM 771 O O . ARG A 1 91 ? -1.452 -13.059 8.840 1.00 96.56 91 ARG A O 1
ATOM 778 N N . ARG A 1 92 ? -0.456 -11.306 9.788 1.00 96.00 92 ARG A N 1
ATOM 779 C CA . ARG A 1 92 ? 0.262 -12.124 10.776 1.00 96.00 92 ARG A CA 1
ATOM 780 C C . ARG A 1 92 ? -0.683 -12.876 11.714 1.00 96.00 92 ARG A C 1
ATOM 782 O O . ARG A 1 92 ? -0.337 -13.957 12.177 1.00 96.00 92 ARG A O 1
ATOM 789 N N . LYS A 1 93 ? -1.844 -12.302 12.046 1.00 97.38 93 LYS A N 1
ATOM 790 C CA . LYS A 1 93 ? -2.786 -12.925 12.984 1.00 97.38 93 LYS A CA 1
ATOM 791 C C . LYS A 1 93 ? -3.726 -13.931 12.319 1.00 97.38 93 LYS A C 1
ATOM 793 O O . LYS A 1 93 ? -4.079 -14.909 12.972 1.00 97.38 93 LYS A O 1
ATOM 798 N N . HIS A 1 94 ? -4.134 -13.677 11.078 1.00 96.31 94 HIS A N 1
ATOM 799 C CA . HIS A 1 94 ? -5.164 -14.453 10.373 1.00 96.31 94 HIS A CA 1
ATOM 800 C C . HIS A 1 94 ? -4.635 -15.240 9.166 1.00 96.31 94 HIS A C 1
ATOM 802 O O . HIS A 1 94 ? -5.413 -15.913 8.502 1.00 96.31 94 HIS A O 1
ATOM 808 N N . GLY A 1 95 ? -3.327 -15.193 8.909 1.00 94.31 95 GLY A N 1
ATOM 809 C CA . GLY A 1 95 ? -2.669 -15.858 7.785 1.00 94.31 95 GLY A CA 1
ATOM 810 C C . GLY A 1 95 ? -2.391 -14.898 6.628 1.00 94.31 95 GLY A C 1
ATOM 811 O O . GLY A 1 95 ? -3.133 -13.942 6.397 1.00 94.31 95 GLY A O 1
ATOM 812 N N . VAL A 1 96 ? -1.312 -15.152 5.886 1.00 89.69 96 VAL A N 1
ATOM 813 C CA . VAL A 1 96 ? -0.897 -14.315 4.745 1.00 89.69 96 VAL A CA 1
ATOM 814 C C . VAL A 1 96 ? -1.975 -14.274 3.654 1.00 89.69 96 VAL A C 1
ATOM 816 O O . VAL A 1 96 ? -2.146 -13.232 3.022 1.00 89.69 96 VAL A O 1
ATOM 819 N N . ASP A 1 97 ? -2.757 -15.348 3.523 1.00 92.88 97 ASP A N 1
ATOM 820 C CA . ASP A 1 97 ? -3.849 -15.486 2.550 1.00 92.88 97 ASP A CA 1
ATOM 821 C C . ASP A 1 97 ? -5.115 -14.700 2.922 1.00 92.88 97 ASP A C 1
ATOM 823 O O . ASP A 1 97 ? -6.001 -14.521 2.092 1.00 92.88 97 ASP A O 1
ATOM 827 N N . SER A 1 98 ? -5.205 -14.180 4.153 1.00 95.25 98 SER A N 1
ATOM 828 C CA . SER A 1 98 ? -6.343 -13.349 4.576 1.00 95.25 98 SER A CA 1
ATOM 829 C C . SER A 1 98 ? -6.378 -11.977 3.894 1.00 95.25 98 SER A C 1
ATOM 831 O O . SER A 1 98 ? -7.437 -11.356 3.829 1.00 95.25 98 SER A O 1
ATOM 833 N N . PHE A 1 99 ? -5.224 -11.506 3.413 1.00 97.00 99 PHE A N 1
ATOM 834 C CA . PHE A 1 99 ? -5.082 -10.340 2.546 1.00 97.00 99 PHE A CA 1
ATOM 835 C C . PHE A 1 99 ? -3.710 -10.414 1.861 1.00 97.00 99 PHE A C 1
ATOM 837 O O . PHE A 1 99 ? -2.686 -10.028 2.431 1.00 97.00 99 PHE A O 1
ATOM 844 N N . THR A 1 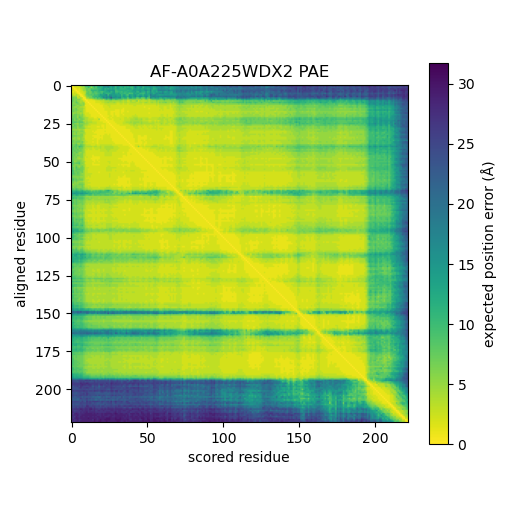100 ? -3.671 -11.010 0.673 1.00 97.19 100 THR A N 1
ATOM 845 C CA . THR A 1 100 ? -2.435 -11.324 -0.061 1.00 97.19 100 THR A CA 1
ATOM 846 C C . THR A 1 100 ? -1.717 -10.069 -0.568 1.00 97.19 100 THR A C 1
ATOM 848 O O . THR A 1 100 ? -2.307 -8.994 -0.675 1.00 97.19 100 THR A O 1
ATOM 851 N N . ASP A 1 101 ? -0.438 -10.202 -0.941 1.00 97.44 101 ASP A N 1
ATOM 852 C CA . ASP A 1 101 ? 0.306 -9.097 -1.570 1.00 97.44 101 ASP A CA 1
ATOM 853 C C . ASP A 1 101 ? -0.339 -8.664 -2.903 1.00 97.44 101 ASP A C 1
ATOM 855 O O . ASP A 1 101 ? -0.342 -7.476 -3.216 1.00 97.44 101 ASP A O 1
ATOM 859 N N . VAL A 1 102 ? -0.945 -9.597 -3.652 1.00 97.00 102 VAL A N 1
ATOM 860 C CA . VAL A 1 102 ? -1.701 -9.289 -4.880 1.00 97.00 102 VAL A CA 1
ATOM 861 C C . VAL A 1 102 ? -2.949 -8.468 -4.557 1.00 97.00 102 VAL A C 1
ATOM 863 O O . VAL A 1 102 ? -3.154 -7.422 -5.161 1.00 97.00 102 VAL A O 1
ATOM 866 N N . GLN A 1 103 ? -3.749 -8.879 -3.568 1.00 97.75 103 GLN A N 1
ATOM 867 C CA . GLN A 1 103 ? -4.930 -8.115 -3.145 1.00 97.75 103 GLN A CA 1
ATOM 868 C C . GLN A 1 103 ? -4.562 -6.721 -2.632 1.00 97.75 103 GLN A C 1
ATOM 870 O O . GLN A 1 103 ? -5.244 -5.754 -2.957 1.00 97.75 103 GLN A O 1
ATOM 875 N N . LEU A 1 104 ? -3.473 -6.598 -1.868 1.00 97.50 104 LEU A N 1
ATOM 876 C CA . LEU A 1 104 ? -2.973 -5.304 -1.413 1.00 97.50 104 LEU A CA 1
ATOM 877 C C . LEU A 1 104 ? -2.523 -4.430 -2.591 1.00 97.50 104 LEU A C 1
ATOM 879 O O . LEU A 1 104 ? -2.872 -3.252 -2.629 1.00 97.50 104 LEU A O 1
ATOM 883 N N . LEU A 1 105 ? -1.787 -4.985 -3.557 1.00 97.19 105 LEU A N 1
ATOM 884 C CA . LEU A 1 105 ? -1.366 -4.248 -4.748 1.00 97.19 105 LEU A CA 1
ATOM 885 C C . LEU A 1 105 ? -2.577 -3.750 -5.549 1.00 97.19 105 LEU A C 1
ATOM 887 O O . LEU A 1 105 ? -2.686 -2.551 -5.795 1.00 97.19 105 LEU A O 1
ATOM 891 N N . GLU A 1 106 ? -3.518 -4.637 -5.879 1.00 96.31 106 GLU A N 1
ATOM 892 C CA . GLU A 1 106 ? -4.753 -4.294 -6.598 1.00 96.31 106 GLU A CA 1
ATOM 893 C C . GLU A 1 106 ? -5.587 -3.259 -5.835 1.00 96.31 106 GLU A C 1
ATOM 895 O O . GLU A 1 106 ? -6.131 -2.319 -6.414 1.00 96.31 106 GLU A O 1
ATOM 900 N N . PHE A 1 107 ? -5.658 -3.375 -4.510 1.00 96.12 107 PHE A N 1
ATOM 901 C CA . PHE A 1 107 ? -6.353 -2.403 -3.675 1.00 96.12 107 PHE A CA 1
ATOM 902 C C . PHE A 1 107 ? -5.747 -0.998 -3.781 1.00 96.12 107 PHE A C 1
ATOM 904 O O . PHE A 1 107 ? -6.491 -0.016 -3.836 1.00 96.12 107 PHE A O 1
ATOM 911 N N . LEU A 1 108 ? -4.415 -0.886 -3.801 1.00 95.44 108 LEU A N 1
ATOM 912 C CA . LEU A 1 108 ? -3.721 0.395 -3.955 1.00 95.44 108 LEU A CA 1
ATOM 913 C C . LEU A 1 108 ? -3.887 0.953 -5.373 1.00 95.44 108 LEU A C 1
ATOM 915 O O . LEU A 1 108 ? -4.188 2.139 -5.521 1.00 95.44 108 LEU A O 1
ATOM 919 N N . LEU A 1 109 ? -3.758 0.103 -6.396 1.00 93.62 109 LEU A N 1
ATOM 920 C CA . LEU A 1 109 ? -3.948 0.473 -7.802 1.00 93.62 109 LEU A CA 1
ATOM 921 C C . LEU A 1 109 ? -5.340 1.052 -8.051 1.00 93.62 109 LEU A C 1
ATOM 923 O O . LEU A 1 109 ? -5.459 2.154 -8.576 1.00 93.62 109 LEU A O 1
ATOM 927 N N . ASN A 1 110 ? -6.385 0.381 -7.567 1.00 93.19 110 ASN A N 1
ATOM 928 C CA . ASN A 1 110 ? -7.776 0.803 -7.757 1.00 93.19 110 ASN A CA 1
ATOM 929 C C . ASN A 1 110 ? -8.138 2.129 -7.065 1.00 93.19 110 ASN A C 1
ATOM 931 O O . ASN A 1 110 ? -9.203 2.694 -7.313 1.00 93.19 110 ASN A O 1
ATOM 935 N N . ARG A 1 111 ? -7.294 2.626 -6.155 1.00 90.62 111 ARG A N 1
ATOM 936 C CA . ARG A 1 111 ? -7.507 3.907 -5.457 1.00 90.62 111 ARG A CA 1
ATOM 937 C C . ARG A 1 111 ? -6.670 5.027 -6.042 1.00 90.62 111 ARG A C 1
ATOM 939 O O . ARG A 1 111 ? -7.068 6.189 -5.966 1.00 90.62 111 ARG A O 1
ATOM 946 N N . MET A 1 112 ? -5.535 4.680 -6.632 1.00 86.06 112 MET A N 1
ATOM 947 C CA . MET A 1 112 ? -4.639 5.632 -7.250 1.00 86.06 112 MET A CA 1
ATOM 948 C C . MET A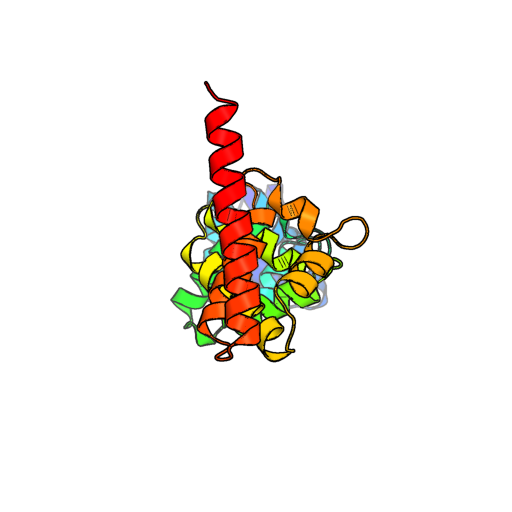 1 112 ? -5.302 6.251 -8.486 1.00 86.06 112 MET A C 1
ATOM 950 O O . MET A 1 112 ? -5.719 5.552 -9.399 1.00 86.06 112 MET A O 1
ATOM 954 N N . LYS A 1 113 ? -5.375 7.587 -8.538 1.00 85.94 113 LYS A N 1
ATOM 955 C CA . LYS A 1 113 ? -5.804 8.322 -9.750 1.00 85.94 113 LYS A CA 1
ATOM 956 C C . LYS A 1 113 ? -4.642 8.684 -10.683 1.00 85.94 113 LYS A C 1
ATOM 958 O O . LYS A 1 113 ? -4.835 9.357 -11.688 1.00 85.94 113 LYS A O 1
ATOM 963 N N . ARG A 1 114 ? -3.426 8.302 -10.298 1.00 85.38 114 ARG A N 1
ATOM 964 C CA . ARG A 1 114 ? -2.188 8.520 -11.049 1.00 85.38 114 ARG A CA 1
ATOM 965 C C . ARG A 1 114 ? -1.910 7.309 -11.945 1.00 85.38 114 ARG A C 1
ATOM 967 O O . ARG A 1 114 ? -2.393 6.226 -11.614 1.00 85.38 114 ARG A O 1
ATOM 974 N N . PRO A 1 115 ? -1.118 7.462 -13.024 1.00 87.75 115 PRO A N 1
ATOM 975 C CA . PRO A 1 115 ? -0.661 6.331 -13.821 1.00 87.75 115 PRO A CA 1
ATOM 976 C C . PRO A 1 115 ? -0.084 5.227 -12.934 1.00 87.75 115 PRO A C 1
ATOM 978 O O . PRO A 1 115 ? 0.724 5.504 -12.046 1.00 87.75 115 PRO A O 1
ATOM 981 N N . GLU A 1 116 ? -0.486 3.984 -13.186 1.00 90.81 116 GLU A N 1
ATOM 982 C CA . GLU A 1 116 ? -0.107 2.819 -12.379 1.00 90.81 116 GLU A CA 1
ATOM 983 C C . GLU A 1 116 ? 1.417 2.707 -12.117 1.00 90.81 116 GLU A C 1
ATOM 985 O O . GLU A 1 116 ? 1.789 2.441 -10.970 1.00 90.81 116 GLU A O 1
ATOM 990 N N . PRO A 1 117 ? 2.330 3.006 -13.070 1.00 90.94 117 PRO A N 1
ATOM 991 C CA . PRO A 1 117 ? 3.773 2.983 -12.804 1.00 90.94 117 PRO A CA 1
ATOM 992 C C . PRO A 1 117 ? 4.218 3.918 -11.674 1.00 90.94 117 PRO A C 1
ATOM 994 O O . PRO A 1 117 ? 5.190 3.626 -10.975 1.00 90.94 117 PRO A O 1
ATOM 997 N N . GLN A 1 118 ? 3.481 5.004 -11.413 1.00 92.44 118 GLN A N 1
ATOM 998 C CA . GLN A 1 118 ? 3.773 5.915 -10.305 1.00 92.44 118 GLN A CA 1
ATOM 999 C C . GLN A 1 118 ? 3.549 5.268 -8.933 1.00 92.44 118 GLN A C 1
ATOM 1001 O O . GLN A 1 118 ? 4.136 5.729 -7.949 1.00 92.44 118 GLN A O 1
ATOM 1006 N N . LEU A 1 119 ? 2.785 4.169 -8.840 1.00 94.75 119 LEU A N 1
ATOM 1007 C CA . LEU A 1 119 ? 2.734 3.358 -7.622 1.00 94.75 119 LEU A CA 1
ATOM 1008 C C . LEU A 1 119 ? 4.116 2.787 -7.295 1.00 94.75 119 LEU A C 1
ATOM 1010 O O . LEU A 1 119 ? 4.486 2.723 -6.126 1.00 94.75 119 LEU A O 1
ATOM 1014 N N . GLY A 1 120 ? 4.922 2.464 -8.311 1.00 95.62 120 GLY A N 1
ATOM 1015 C CA . GLY A 1 120 ? 6.296 1.997 -8.140 1.00 95.62 120 GLY A CA 1
ATOM 1016 C C . GLY A 1 120 ? 7.162 2.977 -7.346 1.00 95.62 120 GLY A C 1
ATOM 1017 O O . GLY A 1 120 ? 7.955 2.534 -6.518 1.00 95.62 120 GLY A O 1
ATOM 1018 N N . ILE A 1 121 ? 6.944 4.288 -7.513 1.00 95.50 121 ILE A N 1
ATOM 1019 C CA . ILE A 1 121 ? 7.638 5.344 -6.755 1.00 95.50 121 ILE A CA 1
ATOM 1020 C C . ILE A 1 121 ? 7.220 5.299 -5.287 1.00 95.50 121 ILE A C 1
ATOM 1022 O O . ILE A 1 121 ? 8.071 5.328 -4.403 1.00 95.50 121 ILE A O 1
ATOM 1026 N N . VAL A 1 122 ? 5.916 5.191 -5.019 1.00 95.50 122 VAL A N 1
ATOM 1027 C CA . VAL A 1 122 ?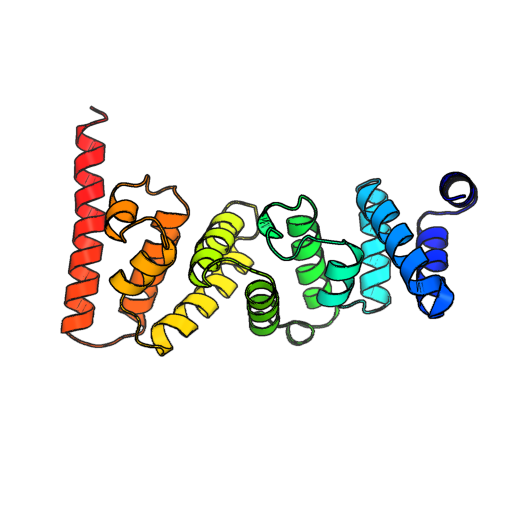 5.388 5.091 -3.650 1.00 95.50 122 VAL A CA 1
ATOM 1028 C C . VAL A 1 122 ? 5.962 3.858 -2.952 1.00 95.50 122 VAL A C 1
ATOM 1030 O O . VAL A 1 122 ? 6.470 3.957 -1.837 1.00 95.50 122 VAL A O 1
ATOM 1033 N N . LEU A 1 123 ? 5.950 2.704 -3.623 1.00 97.12 123 LEU A N 1
ATOM 1034 C CA . LEU A 1 123 ? 6.510 1.459 -3.096 1.00 97.12 123 LEU A CA 1
ATOM 1035 C C . LEU A 1 123 ? 8.024 1.561 -2.871 1.00 97.12 123 LEU A C 1
ATOM 1037 O O . LEU A 1 123 ? 8.530 1.063 -1.867 1.00 97.12 123 LEU A O 1
ATOM 1041 N N . GLN A 1 124 ? 8.743 2.259 -3.752 1.00 97.19 124 GLN A N 1
ATOM 1042 C CA . GLN A 1 124 ? 10.168 2.531 -3.588 1.00 97.19 124 GLN A CA 1
ATOM 1043 C C . GLN A 1 124 ? 10.454 3.404 -2.360 1.00 97.19 124 GLN A C 1
ATOM 1045 O O . GLN A 1 124 ? 11.413 3.137 -1.634 1.00 97.19 124 GLN A O 1
ATOM 1050 N N . THR A 1 125 ? 9.633 4.424 -2.114 1.00 96.50 125 THR A N 1
ATOM 1051 C CA . THR A 1 125 ? 9.733 5.297 -0.937 1.00 96.50 125 THR A CA 1
ATOM 1052 C C . THR A 1 125 ? 9.435 4.534 0.354 1.00 96.50 125 THR A C 1
ATOM 1054 O O . THR A 1 125 ? 10.181 4.664 1.327 1.00 96.50 125 THR A O 1
ATOM 1057 N N . LEU A 1 126 ? 8.432 3.649 0.345 1.00 96.50 126 LEU A N 1
ATOM 1058 C CA . LEU A 1 126 ? 8.104 2.797 1.493 1.00 96.50 126 LEU A CA 1
ATOM 1059 C C . LEU A 1 126 ? 9.295 1.955 1.964 1.00 96.50 126 LEU A C 1
ATOM 1061 O O . LEU A 1 126 ? 9.425 1.698 3.166 1.00 96.50 126 LEU A O 1
ATOM 1065 N N . LYS A 1 127 ? 10.198 1.567 1.052 1.00 95.75 127 LYS A N 1
ATOM 1066 C CA . LYS A 1 127 ? 11.383 0.788 1.423 1.00 95.75 127 LYS A CA 1
ATOM 1067 C C . LYS A 1 127 ? 12.277 1.528 2.418 1.00 95.75 127 LYS A C 1
ATOM 1069 O O . LYS A 1 127 ? 12.721 0.930 3.389 1.00 95.75 127 LYS A O 1
ATOM 1074 N N . SER A 1 128 ? 12.457 2.837 2.240 1.00 92.62 128 SER A N 1
ATOM 1075 C CA . SER A 1 128 ? 13.211 3.692 3.171 1.00 92.62 128 SER A CA 1
ATOM 1076 C C . SER A 1 128 ? 12.427 4.128 4.414 1.00 92.62 128 SER A C 1
ATOM 1078 O O . SER A 1 128 ? 13.021 4.625 5.365 1.00 92.62 128 SER A O 1
ATOM 1080 N N . GLU A 1 129 ? 11.109 3.932 4.448 1.00 93.88 129 GLU A N 1
ATOM 1081 C CA . GLU A 1 129 ? 10.231 4.394 5.538 1.00 93.88 129 GLU A CA 1
ATOM 1082 C C . GLU A 1 129 ? 9.883 3.279 6.544 1.00 93.88 129 GLU A C 1
ATOM 1084 O O . GLU A 1 129 ? 8.907 3.358 7.297 1.00 93.88 129 GLU A O 1
ATOM 1089 N N . GLY A 1 130 ? 10.695 2.217 6.571 1.00 93.31 130 GLY A N 1
ATOM 1090 C CA . GLY A 1 130 ? 10.540 1.087 7.489 1.00 93.31 130 GLY A CA 1
ATOM 1091 C C . GLY A 1 130 ? 9.576 0.002 7.003 1.00 93.31 130 GLY A C 1
ATOM 1092 O O . GLY A 1 130 ? 9.124 -0.808 7.812 1.00 93.31 130 GLY A O 1
ATOM 1093 N N . PHE A 1 131 ? 9.265 -0.022 5.703 1.00 96.44 131 PHE A N 1
ATOM 1094 C CA . PHE A 1 131 ? 8.457 -1.055 5.049 1.00 96.44 131 PHE A CA 1
ATOM 1095 C C . PHE A 1 131 ? 9.252 -1.780 3.955 1.00 96.44 131 PHE A C 1
ATOM 1097 O O . PHE A 1 131 ? 8.668 -2.220 2.973 1.00 96.44 131 PHE A O 1
ATOM 1104 N N . GLU A 1 132 ? 10.570 -1.924 4.122 1.00 95.69 132 GLU A N 1
ATOM 1105 C CA . GLU A 1 132 ? 11.499 -2.501 3.134 1.00 95.69 132 GLU A CA 1
ATOM 1106 C C . GLU A 1 132 ? 10.997 -3.789 2.486 1.00 95.69 132 GLU A C 1
ATOM 1108 O O . GLU A 1 132 ? 10.761 -3.818 1.279 1.00 95.69 132 GLU A O 1
ATOM 1113 N N . ASN A 1 133 ? 10.707 -4.807 3.296 1.00 95.38 133 ASN A N 1
ATOM 1114 C CA . ASN A 1 133 ? 10.240 -6.095 2.788 1.00 95.38 133 ASN A CA 1
ATOM 1115 C C . ASN A 1 133 ? 8.887 -5.995 2.069 1.00 95.38 133 ASN A C 1
ATOM 1117 O O . ASN A 1 133 ? 8.658 -6.699 1.091 1.00 95.38 133 ASN A O 1
ATOM 1121 N N . LEU A 1 134 ? 7.967 -5.158 2.561 1.00 96.25 134 LEU A N 1
ATOM 1122 C CA . LEU A 1 134 ? 6.649 -4.997 1.944 1.00 96.25 134 LEU A CA 1
ATOM 1123 C C . LEU A 1 134 ? 6.766 -4.244 0.614 1.00 96.25 134 LEU A C 1
ATOM 1125 O O . LEU A 1 134 ? 6.246 -4.704 -0.398 1.00 96.25 134 LEU A O 1
ATOM 1129 N N . GLY A 1 135 ? 7.488 -3.122 0.615 1.00 97.25 135 GLY A N 1
ATOM 1130 C CA . GLY A 1 135 ? 7.762 -2.323 -0.572 1.00 97.25 135 GLY A CA 1
ATOM 1131 C C . GLY A 1 135 ? 8.446 -3.150 -1.654 1.00 97.25 135 GLY A C 1
ATOM 1132 O O . GLY A 1 135 ? 8.016 -3.107 -2.799 1.00 97.25 135 GLY A O 1
ATOM 1133 N N . GLU A 1 136 ? 9.435 -3.976 -1.301 1.00 97.19 136 GLU A N 1
ATOM 1134 C CA . GLU A 1 136 ? 10.106 -4.858 -2.259 1.00 97.19 136 GLU A CA 1
ATOM 1135 C C . GLU A 1 136 ? 9.166 -5.907 -2.872 1.00 97.19 136 GLU A C 1
ATOM 1137 O O . GLU A 1 136 ? 9.148 -6.058 -4.094 1.00 97.19 136 GLU A O 1
ATOM 1142 N N . ARG A 1 137 ? 8.363 -6.613 -2.062 1.00 96.81 137 ARG A N 1
ATOM 1143 C CA . ARG A 1 137 ? 7.433 -7.635 -2.578 1.00 96.81 137 ARG A CA 1
ATOM 1144 C C . ARG A 1 137 ? 6.384 -7.032 -3.508 1.00 96.81 137 ARG A C 1
ATOM 1146 O O . ARG A 1 137 ? 6.173 -7.549 -4.603 1.00 96.81 137 ARG A O 1
ATOM 1153 N N . LEU A 1 138 ? 5.762 -5.924 -3.101 1.00 97.69 138 LEU A N 1
ATOM 1154 C CA . LEU A 1 138 ? 4.752 -5.248 -3.917 1.00 97.69 138 LEU A CA 1
ATOM 1155 C C . LEU A 1 138 ? 5.359 -4.665 -5.199 1.00 97.69 138 LEU A C 1
ATOM 1157 O O . LEU A 1 138 ? 4.742 -4.748 -6.257 1.00 97.69 138 LEU A O 1
ATOM 1161 N N . GLN A 1 139 ? 6.573 -4.114 -5.128 1.00 96.62 139 GLN A N 1
ATOM 1162 C CA . GLN A 1 139 ? 7.251 -3.543 -6.289 1.00 96.62 139 GLN A CA 1
ATOM 1163 C C . GLN A 1 139 ? 7.633 -4.632 -7.305 1.00 96.62 139 GLN A C 1
ATOM 1165 O O . GLN A 1 139 ? 7.403 -4.444 -8.495 1.00 96.62 139 GLN A O 1
ATOM 1170 N N . LYS A 1 140 ? 8.108 -5.801 -6.849 1.00 96.75 140 LYS A N 1
ATOM 1171 C CA . LYS A 1 140 ? 8.365 -6.967 -7.716 1.00 96.75 140 LYS A CA 1
ATOM 1172 C C . LYS A 1 140 ? 7.107 -7.459 -8.433 1.00 96.75 140 LYS A C 1
ATOM 1174 O O . LYS A 1 140 ? 7.174 -7.799 -9.615 1.00 96.75 140 LYS A O 1
ATOM 1179 N N . LEU A 1 141 ? 5.968 -7.493 -7.732 1.00 96.94 141 LEU A N 1
ATOM 1180 C CA . LEU A 1 141 ? 4.674 -7.859 -8.319 1.00 96.94 141 LEU A CA 1
ATOM 1181 C C . LEU A 1 141 ? 4.222 -6.841 -9.369 1.00 96.94 141 LEU A C 1
ATOM 1183 O O . LEU A 1 141 ? 3.831 -7.240 -10.466 1.00 96.94 141 LEU A O 1
ATOM 1187 N N . LEU A 1 142 ? 4.328 -5.545 -9.058 1.00 96.19 142 LEU A N 1
ATOM 1188 C CA . LEU A 1 142 ? 4.028 -4.476 -10.006 1.00 96.19 142 LEU A CA 1
ATOM 1189 C C . LEU A 1 142 ? 4.907 -4.610 -11.255 1.00 96.19 142 LEU A C 1
ATOM 1191 O O . LEU A 1 142 ? 4.392 -4.669 -12.363 1.00 96.19 142 LEU A O 1
ATOM 1195 N N . PHE A 1 143 ? 6.224 -4.732 -11.099 1.00 95.56 143 PHE A N 1
ATOM 1196 C CA . PHE A 1 143 ? 7.138 -4.850 -12.235 1.00 95.56 143 PHE A CA 1
ATOM 1197 C C . PHE A 1 143 ? 6.835 -6.071 -13.097 1.00 95.56 143 PHE A C 1
ATOM 1199 O O . PHE A 1 143 ? 6.742 -5.930 -14.311 1.00 95.56 143 PHE A O 1
ATOM 1206 N N . ARG A 1 144 ? 6.587 -7.238 -12.493 1.00 94.44 144 ARG A N 1
ATOM 1207 C CA . ARG A 1 144 ? 6.222 -8.449 -13.239 1.00 94.44 144 ARG A CA 1
ATOM 1208 C C . ARG A 1 144 ? 4.966 -8.255 -14.086 1.00 94.44 144 ARG A C 1
ATOM 1210 O O . ARG A 1 144 ? 4.936 -8.705 -15.229 1.00 94.44 144 ARG A O 1
ATOM 1217 N N . ARG A 1 145 ? 3.945 -7.577 -13.552 1.00 92.44 145 ARG A N 1
ATOM 1218 C CA . ARG A 1 145 ? 2.714 -7.250 -14.291 1.00 92.44 145 ARG A CA 1
ATOM 1219 C C . ARG A 1 145 ? 3.028 -6.464 -15.571 1.00 92.44 145 ARG A C 1
ATOM 1221 O O . ARG A 1 145 ? 2.576 -6.858 -16.640 1.00 92.44 145 ARG A O 1
ATOM 1228 N N . TRP A 1 146 ? 3.879 -5.444 -15.474 1.00 91.12 146 TRP A N 1
ATOM 1229 C CA . TRP A 1 146 ? 4.314 -4.613 -16.607 1.00 91.12 146 TRP A CA 1
ATOM 1230 C C . TRP A 1 146 ? 5.280 -5.317 -17.572 1.00 91.12 146 TRP A C 1
ATOM 1232 O O . TRP A 1 146 ? 5.235 -5.101 -18.779 1.00 91.12 146 TRP A O 1
ATOM 1242 N N . ILE A 1 147 ? 6.166 -6.173 -17.064 1.00 90.25 147 ILE A N 1
ATOM 1243 C CA . ILE A 1 147 ? 7.050 -7.000 -17.900 1.00 90.25 147 ILE A CA 1
ATOM 1244 C C . ILE A 1 147 ? 6.209 -7.978 -18.733 1.00 90.25 147 ILE A C 1
ATOM 1246 O O . ILE A 1 147 ? 6.464 -8.169 -19.920 1.00 90.25 147 ILE A O 1
ATOM 1250 N N . THR A 1 148 ? 5.169 -8.562 -18.130 1.00 88.38 148 THR A N 1
ATOM 1251 C CA . THR A 1 148 ? 4.260 -9.502 -18.805 1.00 88.38 148 THR A CA 1
ATOM 1252 C C . THR A 1 148 ? 3.436 -8.817 -19.899 1.00 88.38 148 THR A C 1
ATOM 1254 O O . THR A 1 148 ? 3.128 -9.449 -20.905 1.00 88.38 148 THR A O 1
ATOM 1257 N N . SER A 1 149 ? 3.142 -7.518 -19.767 1.00 84.62 149 SER A N 1
ATOM 1258 C CA . SER A 1 149 ? 2.545 -6.710 -20.841 1.00 84.62 149 SER A CA 1
ATOM 1259 C C . SER A 1 149 ? 3.562 -6.223 -21.886 1.00 84.62 149 SER A C 1
ATOM 1261 O O . SER A 1 149 ? 3.239 -5.364 -22.699 1.00 84.62 149 SER A O 1
ATOM 1263 N N . THR A 1 150 ? 4.777 -6.787 -21.906 1.00 72.25 150 THR A N 1
ATOM 1264 C CA . THR A 1 150 ? 5.861 -6.532 -22.877 1.00 72.25 150 THR A CA 1
ATOM 1265 C C . THR A 1 150 ? 6.405 -5.103 -22.911 1.00 72.25 150 THR A C 1
ATOM 1267 O O . THR A 1 150 ? 7.030 -4.698 -23.892 1.00 72.25 150 THR A O 1
ATOM 1270 N N . GLU A 1 151 ? 6.234 -4.343 -21.830 1.00 78.94 151 GLU A N 1
ATOM 1271 C CA . GLU A 1 151 ? 6.748 -2.978 -21.786 1.00 78.94 151 GLU A CA 1
ATOM 1272 C C . GLU A 1 151 ? 8.269 -2.952 -21.645 1.00 78.94 151 GLU A C 1
ATOM 1274 O O . GLU A 1 151 ? 8.858 -3.612 -20.793 1.00 78.94 151 GLU A O 1
ATOM 1279 N N . THR A 1 152 ? 8.937 -2.167 -22.488 1.00 86.25 152 THR A N 1
ATOM 1280 C CA . THR A 1 152 ? 10.385 -1.971 -22.358 1.00 86.25 152 THR A CA 1
ATOM 1281 C C . THR A 1 152 ? 10.690 -1.032 -21.186 1.00 86.25 152 THR A C 1
ATOM 1283 O O . THR A 1 152 ? 9.858 -0.195 -20.829 1.00 86.25 152 THR A O 1
ATOM 1286 N N . PRO A 1 153 ? 11.910 -1.053 -20.618 1.00 89.44 153 PRO A N 1
ATOM 1287 C CA . PRO A 1 153 ? 12.291 -0.092 -19.582 1.00 89.44 153 PRO A CA 1
ATOM 1288 C C . PRO A 1 153 ? 12.149 1.380 -19.995 1.00 89.44 153 PRO A C 1
ATOM 1290 O O . PRO A 1 153 ? 11.915 2.231 -19.142 1.00 89.44 153 PRO A O 1
ATOM 1293 N N . GLN A 1 154 ? 12.270 1.687 -21.291 1.00 89.12 154 GLN A N 1
ATOM 1294 C CA . GLN A 1 154 ? 12.044 3.040 -21.804 1.00 89.12 154 GLN A CA 1
ATOM 1295 C C . GLN A 1 154 ? 10.564 3.416 -21.716 1.00 89.12 154 GLN A C 1
ATOM 1297 O O . GLN A 1 154 ? 10.242 4.426 -21.101 1.00 89.12 154 GLN A O 1
ATOM 1302 N N . ALA A 1 155 ? 9.678 2.559 -22.231 1.00 88.50 155 ALA A N 1
ATOM 1303 C CA . ALA A 1 155 ? 8.234 2.779 -22.183 1.00 88.50 155 ALA A CA 1
ATOM 1304 C C . ALA A 1 155 ? 7.714 2.871 -20.738 1.00 88.50 155 ALA A C 1
ATOM 1306 O O . ALA A 1 155 ? 6.984 3.799 -20.390 1.00 88.50 155 ALA A O 1
ATOM 1307 N N . PHE A 1 156 ? 8.182 1.981 -19.854 1.00 91.25 156 PHE A N 1
ATOM 1308 C CA . PHE A 1 156 ? 7.900 2.070 -18.421 1.00 91.25 156 PHE A CA 1
ATOM 1309 C C . PHE A 1 156 ? 8.377 3.404 -17.829 1.00 91.25 156 PHE A C 1
ATOM 1311 O O . PHE A 1 156 ? 7.648 4.053 -17.079 1.00 91.25 156 PHE A O 1
ATOM 1318 N N . GLY A 1 157 ? 9.594 3.832 -18.177 1.00 91.75 157 GLY A N 1
ATOM 1319 C CA . GLY A 1 157 ? 10.154 5.107 -17.742 1.00 91.75 157 GLY A CA 1
ATOM 1320 C C . GLY A 1 157 ? 9.349 6.316 -18.217 1.00 91.75 157 GLY A C 1
ATOM 1321 O O . GLY A 1 157 ? 9.161 7.241 -17.432 1.00 91.75 157 GLY A O 1
ATOM 1322 N N . ASP A 1 158 ? 8.836 6.303 -19.449 1.00 90.38 158 ASP A N 1
ATOM 1323 C CA . ASP A 1 158 ? 7.992 7.373 -19.994 1.00 90.38 158 ASP A CA 1
ATOM 1324 C C . ASP A 1 158 ? 6.652 7.450 -19.253 1.00 90.38 158 ASP A C 1
ATOM 1326 O O . ASP A 1 158 ? 6.221 8.529 -18.843 1.00 90.38 158 ASP A O 1
ATOM 1330 N N . LEU A 1 159 ? 6.027 6.304 -18.969 1.00 90.25 159 LEU A N 1
ATOM 1331 C CA . LEU A 1 159 ? 4.808 6.247 -18.157 1.00 90.25 159 LEU A CA 1
ATOM 1332 C C . LEU A 1 159 ? 5.044 6.699 -16.707 1.00 90.25 159 LEU A C 1
ATOM 1334 O O . LEU A 1 159 ? 4.160 7.299 -16.092 1.00 90.25 159 LEU A O 1
ATOM 1338 N N . LEU A 1 160 ? 6.238 6.454 -16.161 1.00 91.56 160 LEU A N 1
ATOM 1339 C CA . LEU A 1 160 ? 6.611 6.859 -14.805 1.00 91.56 160 LEU A CA 1
ATOM 1340 C C . LEU A 1 160 ? 6.637 8.386 -14.630 1.00 91.56 160 LEU A C 1
ATOM 1342 O O . LEU A 1 160 ? 6.328 8.881 -13.546 1.00 91.56 160 LEU A O 1
ATOM 1346 N N . VAL A 1 161 ? 6.994 9.131 -15.682 1.00 89.44 161 VAL A N 1
ATOM 1347 C CA . VAL A 1 161 ? 7.079 10.607 -15.682 1.00 89.44 161 VAL A CA 1
ATOM 1348 C C . VAL A 1 161 ? 5.916 11.297 -16.403 1.00 89.44 161 VAL A C 1
ATOM 1350 O O . VAL A 1 161 ? 5.863 12.529 -16.450 1.00 89.44 161 VAL A O 1
ATOM 1353 N N . ASN A 1 162 ? 4.975 10.525 -16.947 1.00 84.06 162 ASN A N 1
ATOM 1354 C CA . ASN A 1 162 ? 3.779 11.022 -17.620 1.00 84.06 162 ASN A CA 1
ATOM 1355 C C . ASN A 1 162 ? 2.926 11.913 -16.679 1.00 84.06 162 ASN A C 1
ATOM 1357 O O . ASN A 1 162 ? 2.782 11.581 -15.494 1.00 84.06 162 ASN A O 1
ATOM 1361 N N . PRO A 1 163 ? 2.346 13.030 -17.172 1.00 74.31 163 PRO A N 1
ATOM 1362 C CA . PRO A 1 163 ? 2.312 13.458 -18.583 1.00 74.31 163 PRO A CA 1
ATOM 1363 C C . PRO A 1 163 ? 3.406 14.452 -18.997 1.00 74.31 163 PRO A C 1
ATOM 1365 O O . PRO A 1 163 ? 3.404 14.899 -20.137 1.00 74.31 163 PRO A O 1
ATOM 1368 N N . TYR A 1 164 ? 4.336 14.818 -18.112 1.00 76.94 164 TYR A N 1
ATOM 1369 C CA . TYR A 1 164 ? 5.189 16.000 -18.317 1.00 76.94 164 TYR A CA 1
ATOM 1370 C C . TYR A 1 164 ? 6.691 15.697 -18.422 1.00 76.94 164 TYR A C 1
ATOM 1372 O O . TYR A 1 164 ? 7.517 16.567 -18.146 1.00 76.94 164 TYR A O 1
ATOM 1380 N N . GLY A 1 165 ? 7.081 14.480 -18.803 1.00 81.56 165 GLY A N 1
ATOM 1381 C CA . GLY A 1 165 ? 8.493 14.120 -18.898 1.00 81.56 165 GLY A CA 1
ATOM 1382 C C . GLY A 1 165 ? 8.803 13.034 -19.916 1.00 81.56 165 GLY A C 1
ATOM 1383 O O . GLY A 1 165 ? 7.914 12.374 -20.442 1.00 81.56 165 GLY A O 1
ATOM 1384 N N . LEU A 1 166 ? 10.103 12.857 -20.141 1.00 86.75 166 LEU A N 1
ATOM 1385 C CA . LEU A 1 166 ? 10.686 11.743 -20.883 1.00 86.75 166 LEU A CA 1
ATOM 1386 C C . LEU A 1 166 ? 11.490 10.874 -19.918 1.00 86.75 166 LEU A C 1
ATOM 1388 O O . LEU A 1 166 ? 12.095 11.397 -18.975 1.00 86.75 166 LEU A O 1
ATOM 1392 N N . TRP A 1 167 ? 11.564 9.568 -20.169 1.00 87.06 167 TRP A N 1
ATOM 1393 C CA . TRP A 1 167 ? 12.320 8.623 -19.342 1.00 87.06 167 TRP A CA 1
ATOM 1394 C C . TRP A 1 167 ? 13.782 9.058 -19.142 1.00 87.06 167 TRP A C 1
ATOM 1396 O O . TRP A 1 167 ? 14.362 8.829 -18.082 1.00 87.06 167 TRP A O 1
ATOM 1406 N N . SER A 1 168 ? 14.378 9.748 -20.122 1.00 86.31 168 SER A N 1
ATOM 1407 C CA . SER A 1 168 ? 15.741 10.286 -20.043 1.00 86.31 168 SER A CA 1
ATOM 1408 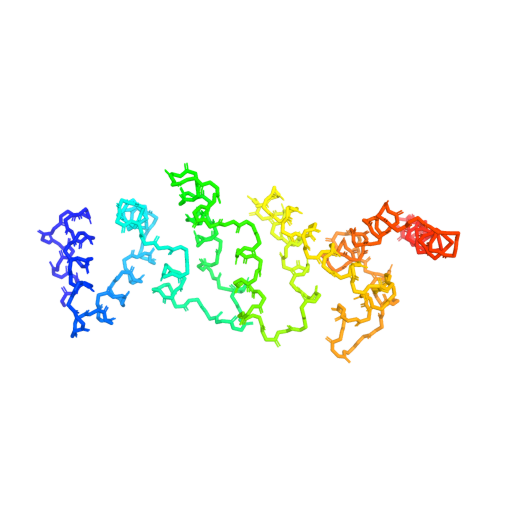C C . SER A 1 168 ? 15.938 11.264 -18.883 1.00 86.31 168 SER A C 1
ATOM 1410 O O . SER A 1 168 ? 17.032 11.331 -18.324 1.00 86.31 168 SER A O 1
ATOM 1412 N N . ASN A 1 169 ? 14.885 11.978 -18.472 1.00 89.62 169 ASN A N 1
ATOM 1413 C CA . ASN A 1 169 ? 14.923 12.910 -17.342 1.00 89.62 169 ASN A CA 1
ATOM 1414 C C . ASN A 1 169 ? 15.150 12.179 -16.014 1.00 89.62 169 ASN A C 1
ATOM 1416 O O . ASN A 1 169 ? 15.640 12.774 -15.060 1.00 89.62 169 ASN A O 1
ATOM 1420 N N . LEU A 1 170 ? 14.823 10.886 -15.944 1.00 89.31 170 LEU A N 1
ATOM 1421 C CA . LEU A 1 170 ? 15.079 10.071 -14.763 1.00 89.31 170 LEU A CA 1
ATOM 1422 C C . LEU A 1 170 ? 16.568 9.792 -14.586 1.00 89.31 170 LEU A C 1
ATOM 1424 O O . LEU A 1 170 ? 17.027 9.716 -13.455 1.00 89.31 170 LEU A O 1
ATOM 1428 N N . LEU A 1 171 ? 17.334 9.683 -15.677 1.00 87.81 171 LEU A N 1
ATOM 1429 C CA . LEU A 1 171 ? 18.751 9.301 -15.639 1.00 87.81 171 LEU A CA 1
ATOM 1430 C C . LEU A 1 171 ? 19.669 10.369 -15.036 1.00 87.81 171 LEU A C 1
ATOM 1432 O O . LEU A 1 171 ? 20.794 10.056 -14.651 1.00 87.81 171 LEU A O 1
ATOM 1436 N N . VAL A 1 172 ? 19.210 11.620 -14.991 1.00 87.88 172 VAL A N 1
ATOM 1437 C CA . VAL A 1 172 ? 19.958 12.749 -14.417 1.00 87.88 172 VAL A CA 1
ATOM 1438 C C . VAL A 1 172 ? 19.600 13.010 -12.953 1.00 87.88 172 VAL A C 1
ATOM 1440 O O . VAL A 1 172 ? 20.216 13.863 -12.318 1.00 87.88 172 VAL A O 1
ATOM 1443 N N . LEU A 1 173 ? 18.614 12.294 -12.403 1.00 88.56 173 LEU A N 1
ATOM 1444 C CA . LEU A 1 173 ? 18.238 12.422 -10.999 1.00 88.56 173 LEU A CA 1
ATOM 1445 C C . LEU A 1 173 ? 19.311 11.818 -10.081 1.00 88.56 173 LEU A C 1
ATOM 1447 O O . LEU A 1 173 ? 20.015 10.881 -10.473 1.00 88.56 173 LEU A O 1
ATOM 1451 N N . PRO A 1 174 ? 19.408 12.289 -8.823 1.00 91.44 174 PRO A N 1
ATOM 1452 C CA . PRO A 1 174 ? 20.222 11.623 -7.819 1.00 91.44 174 PRO A CA 1
ATOM 1453 C C . PRO A 1 174 ? 19.835 10.148 -7.701 1.00 91.44 174 PRO A C 1
ATOM 1455 O O . PRO A 1 174 ? 18.658 9.801 -7.695 1.00 91.44 174 PRO A O 1
ATOM 1458 N N . LYS A 1 175 ? 20.813 9.266 -7.496 1.00 85.94 175 LYS A N 1
ATOM 1459 C CA . LYS A 1 175 ? 20.554 7.827 -7.294 1.00 85.94 175 LYS A CA 1
ATOM 1460 C C . LYS A 1 175 ? 19.685 7.495 -6.091 1.00 85.94 175 LYS A C 1
ATOM 1462 O O . LYS A 1 175 ? 19.190 6.380 -5.951 1.00 85.94 175 LYS A O 1
ATOM 1467 N N . THR A 1 176 ? 19.608 8.420 -5.148 1.00 88.81 176 THR A N 1
ATOM 1468 C CA . THR A 1 176 ? 18.761 8.306 -3.967 1.00 88.81 176 THR A CA 1
ATOM 1469 C C . THR A 1 176 ? 17.307 8.652 -4.279 1.00 88.81 176 THR A C 1
ATOM 1471 O O . THR A 1 176 ? 16.440 8.289 -3.490 1.00 88.81 176 THR A O 1
ATOM 1474 N N . ASP A 1 177 ? 17.028 9.292 -5.421 1.00 93.50 177 ASP A N 1
ATOM 1475 C CA . ASP A 1 177 ? 15.681 9.645 -5.858 1.00 93.50 177 ASP A CA 1
ATOM 1476 C C . ASP A 1 177 ? 14.854 8.382 -6.123 1.00 93.50 177 ASP A C 1
ATOM 1478 O O . ASP A 1 177 ? 15.273 7.453 -6.822 1.00 93.50 177 ASP A O 1
ATOM 1482 N N . ALA A 1 178 ? 13.649 8.350 -5.557 1.00 95.31 178 ALA A N 1
ATOM 1483 C CA . ALA A 1 178 ? 12.755 7.208 -5.669 1.00 95.31 178 ALA A CA 1
ATOM 1484 C C . ALA A 1 178 ? 12.354 6.919 -7.124 1.00 95.31 178 ALA A C 1
ATOM 1486 O O . ALA A 1 178 ? 12.172 5.756 -7.480 1.00 95.31 178 ALA A O 1
ATOM 1487 N N . ARG A 1 179 ? 12.263 7.934 -7.992 1.00 94.00 179 ARG A N 1
ATOM 1488 C CA . ARG A 1 179 ? 11.924 7.753 -9.412 1.00 94.00 179 ARG A CA 1
ATOM 1489 C C . ARG A 1 179 ? 13.050 7.047 -10.157 1.00 94.00 179 ARG A C 1
ATOM 1491 O O . ARG A 1 179 ? 12.791 6.073 -10.859 1.00 94.00 179 ARG A O 1
ATOM 1498 N N . PHE A 1 180 ? 14.294 7.483 -9.934 1.00 93.25 180 PHE A N 1
ATOM 1499 C CA . PHE A 1 180 ? 15.478 6.815 -10.479 1.00 93.25 180 PHE A CA 1
ATOM 1500 C C . PHE A 1 180 ? 15.537 5.359 -10.015 1.00 93.25 180 PHE A C 1
ATOM 1502 O O . PHE A 1 180 ? 15.619 4.456 -10.843 1.00 93.25 180 PHE A O 1
ATOM 1509 N N . LYS A 1 181 ? 15.417 5.117 -8.702 1.00 95.06 181 LYS A N 1
ATOM 1510 C CA . LYS A 1 181 ? 15.454 3.757 -8.143 1.00 95.06 181 LYS A CA 1
ATOM 1511 C C . LYS A 1 181 ? 14.325 2.867 -8.653 1.00 95.06 181 LYS A C 1
ATOM 1513 O O . LYS A 1 181 ? 14.527 1.670 -8.821 1.00 95.06 181 LYS A O 1
ATOM 1518 N N . THR A 1 182 ? 13.151 3.438 -8.914 1.00 96.25 182 THR A N 1
ATOM 1519 C CA . THR A 1 182 ? 12.025 2.693 -9.491 1.00 96.25 182 THR A CA 1
ATOM 1520 C C . THR A 1 182 ? 12.348 2.239 -10.914 1.00 96.25 182 THR A C 1
ATOM 1522 O O . THR A 1 182 ? 12.179 1.061 -11.220 1.00 96.25 182 THR A O 1
ATOM 1525 N N . LEU A 1 183 ? 12.871 3.131 -11.764 1.00 94.38 183 LEU A N 1
ATOM 1526 C CA . LEU A 1 183 ? 13.309 2.771 -13.118 1.00 94.38 183 LEU A CA 1
ATOM 1527 C C . LEU A 1 183 ? 14.467 1.761 -13.096 1.00 94.38 183 LEU A C 1
ATOM 1529 O O . LEU A 1 183 ? 14.471 0.807 -13.875 1.00 94.38 183 LEU A O 1
ATOM 1533 N N . GLU A 1 184 ? 15.442 1.957 -12.208 1.00 92.56 184 GLU A N 1
ATOM 1534 C CA . GLU A 1 184 ? 16.572 1.044 -12.024 1.00 92.56 184 GLU A CA 1
ATOM 1535 C C . GLU A 1 184 ? 16.084 -0.356 -11.632 1.00 92.56 184 GLU A C 1
ATOM 1537 O O . GLU A 1 184 ? 16.435 -1.332 -12.293 1.00 92.56 184 GLU A O 1
ATOM 1542 N N . GLY A 1 185 ? 15.218 -0.451 -10.618 1.00 93.50 185 GLY A N 1
ATOM 1543 C CA . GLY A 1 185 ? 14.635 -1.712 -10.169 1.00 93.50 185 GLY A CA 1
ATOM 1544 C C . GLY A 1 185 ? 13.852 -2.425 -11.271 1.00 93.50 185 GLY A C 1
ATOM 1545 O O . GLY A 1 185 ? 14.052 -3.621 -11.480 1.00 93.50 185 GLY A O 1
ATOM 1546 N N . TYR A 1 186 ? 13.026 -1.689 -12.023 1.00 94.06 186 TYR A N 1
ATOM 1547 C CA . TYR A 1 186 ? 12.281 -2.249 -13.151 1.00 94.06 186 TYR A CA 1
ATOM 1548 C C . TYR A 1 186 ? 13.221 -2.793 -14.228 1.00 94.06 186 TYR A C 1
ATOM 1550 O O . TYR A 1 186 ? 13.064 -3.920 -14.684 1.00 94.06 186 TYR A O 1
ATOM 1558 N N . THR A 1 187 ? 14.240 -2.016 -14.604 1.00 90.50 187 THR A N 1
ATOM 1559 C CA . THR A 1 187 ? 15.209 -2.399 -15.643 1.00 90.50 187 THR A CA 1
ATOM 1560 C C . THR A 1 187 ? 15.975 -3.663 -15.263 1.00 90.50 187 THR A C 1
ATOM 1562 O O . THR A 1 187 ? 16.217 -4.517 -16.117 1.00 90.50 187 THR A O 1
ATOM 1565 N N . LEU A 1 188 ? 16.366 -3.786 -13.991 1.00 90.06 188 LEU A N 1
ATOM 1566 C CA . LEU A 1 188 ? 17.059 -4.967 -13.482 1.00 90.06 188 LEU A CA 1
ATOM 1567 C C . LEU A 1 188 ? 16.158 -6.202 -13.550 1.00 90.06 188 LEU A C 1
ATOM 1569 O O . LEU A 1 188 ? 16.566 -7.201 -14.136 1.00 90.06 188 LEU A O 1
ATOM 1573 N N . GLN A 1 189 ? 14.919 -6.111 -13.057 1.00 91.12 189 GLN A N 1
ATOM 1574 C CA . GLN A 1 189 ? 13.981 -7.234 -13.112 1.00 91.12 189 GLN A CA 1
ATOM 1575 C C . GLN A 1 189 ? 13.607 -7.603 -14.556 1.00 91.12 189 GLN A C 1
ATOM 1577 O O . GLN A 1 189 ? 13.569 -8.781 -14.898 1.00 91.12 189 GLN A O 1
ATOM 1582 N N . TYR A 1 190 ? 13.406 -6.615 -15.432 1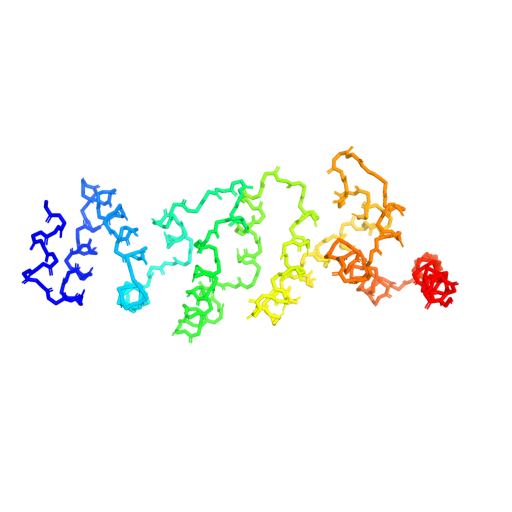.00 88.75 190 TYR A N 1
ATOM 1583 C CA . TYR A 1 190 ? 13.151 -6.835 -16.858 1.00 88.75 190 TYR A CA 1
ATOM 1584 C C . TYR A 1 190 ? 14.295 -7.616 -17.521 1.00 88.75 190 TYR A C 1
ATOM 1586 O O . TYR A 1 190 ? 14.054 -8.563 -18.265 1.00 88.75 190 TYR A O 1
ATOM 1594 N N . ALA A 1 191 ? 15.550 -7.261 -17.227 1.00 85.12 191 ALA A N 1
ATOM 1595 C CA . ALA A 1 191 ? 16.720 -7.954 -17.766 1.00 85.12 191 ALA A CA 1
ATOM 1596 C C . ALA A 1 191 ? 16.873 -9.394 -17.244 1.00 85.12 191 ALA A C 1
ATOM 1598 O O . ALA A 1 191 ? 17.419 -10.243 -17.951 1.00 85.12 191 ALA A O 1
ATOM 1599 N N . GLU A 1 192 ? 16.426 -9.657 -16.015 1.00 86.62 192 GLU A N 1
ATOM 1600 C CA . GLU A 1 192 ? 16.427 -10.990 -15.406 1.00 86.62 192 GLU A CA 1
ATOM 1601 C C . GLU A 1 192 ? 15.320 -11.888 -15.978 1.00 86.62 192 GLU A C 1
ATOM 1603 O O . GLU A 1 192 ? 15.573 -13.055 -16.287 1.00 86.62 192 GLU A O 1
ATOM 1608 N N . GLU A 1 193 ? 14.105 -11.355 -16.137 1.00 86.19 193 GLU A N 1
ATOM 1609 C CA . GLU A 1 193 ? 12.929 -12.125 -16.558 1.00 86.19 193 GLU A CA 1
ATOM 1610 C C . GLU A 1 193 ? 12.853 -12.310 -18.087 1.00 86.19 193 GLU A C 1
ATOM 1612 O O . GLU A 1 193 ? 12.434 -13.369 -18.561 1.00 86.19 193 GLU A O 1
ATOM 1617 N N . VAL A 1 194 ? 13.306 -11.335 -18.884 1.00 81.81 194 VAL A N 1
ATOM 1618 C CA . VAL A 1 194 ? 13.199 -11.377 -20.350 1.00 81.81 194 VAL A CA 1
ATOM 1619 C C . VAL A 1 194 ? 14.511 -11.848 -20.985 1.00 81.81 194 VAL A C 1
ATOM 1621 O O . VAL A 1 194 ? 15.485 -11.106 -21.131 1.00 81.81 194 VAL A O 1
ATOM 1624 N N . LYS A 1 195 ? 14.543 -13.109 -21.427 1.00 67.38 195 LYS A N 1
ATOM 1625 C CA . LYS A 1 195 ? 15.694 -13.692 -22.135 1.00 67.38 195 LYS A CA 1
ATOM 1626 C C . LYS A 1 195 ? 15.631 -13.366 -23.635 1.00 67.38 195 LYS A C 1
ATOM 1628 O O . LYS A 1 195 ? 14.892 -14.000 -24.377 1.00 67.38 195 LYS A O 1
ATOM 1633 N N . GLY A 1 196 ? 16.440 -12.408 -24.101 1.00 62.81 196 GLY A N 1
ATOM 1634 C CA . GLY A 1 196 ? 16.607 -12.107 -25.534 1.00 62.81 196 GLY A CA 1
ATOM 1635 C C . GLY A 1 196 ? 17.765 -11.141 -25.826 1.00 62.81 196 GLY A C 1
ATOM 1636 O O . GLY A 1 196 ? 18.020 -10.236 -25.036 1.00 62.81 196 GLY A O 1
ATOM 1637 N N . LYS A 1 197 ? 18.479 -11.307 -26.955 1.00 54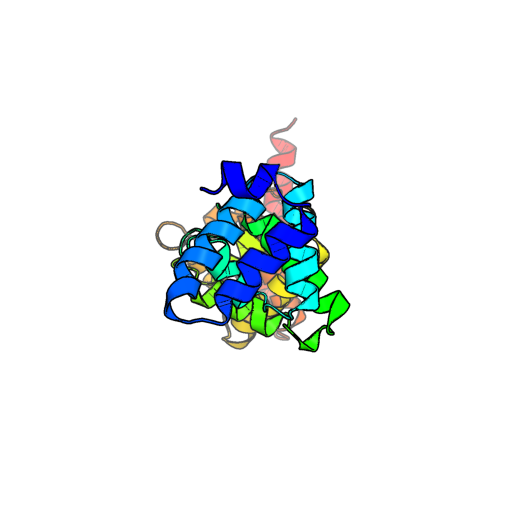.78 197 LYS A N 1
ATOM 1638 C CA . LYS A 1 197 ? 19.676 -10.499 -27.302 1.00 54.78 197 LYS A CA 1
ATOM 1639 C C . LYS A 1 197 ? 19.393 -8.989 -27.377 1.00 54.78 197 LYS A C 1
ATOM 1641 O O . LYS A 1 197 ? 20.094 -8.222 -26.726 1.00 54.78 197 LYS A O 1
ATOM 1646 N N . ALA A 1 198 ? 18.337 -8.578 -28.082 1.00 56.97 198 ALA A N 1
ATOM 1647 C CA . ALA A 1 198 ? 17.949 -7.165 -28.210 1.00 56.97 198 ALA A CA 1
ATOM 1648 C C . ALA A 1 198 ? 17.540 -6.539 -26.861 1.00 56.97 198 ALA A C 1
ATOM 1650 O O . ALA A 1 198 ? 17.849 -5.389 -26.559 1.00 56.97 198 ALA A O 1
ATOM 1651 N N . VAL A 1 199 ? 16.895 -7.333 -26.006 1.00 63.12 199 VAL A N 1
ATOM 1652 C CA . VAL A 1 199 ? 16.495 -6.942 -24.649 1.00 63.12 199 VAL A CA 1
ATOM 1653 C C . VAL A 1 199 ? 17.712 -6.778 -23.741 1.00 63.12 199 VAL A C 1
ATOM 1655 O O . VAL A 1 199 ? 17.824 -5.782 -23.027 1.00 63.12 199 VAL A O 1
ATOM 1658 N N . GLN A 1 200 ? 18.669 -7.701 -23.819 1.00 62.91 200 GLN A N 1
ATOM 1659 C CA . GLN A 1 200 ? 19.932 -7.592 -23.101 1.00 62.91 200 GLN A CA 1
ATOM 1660 C C . GLN A 1 200 ? 20.765 -6.401 -23.579 1.00 62.91 200 GLN A C 1
ATOM 1662 O O . GLN A 1 200 ? 21.421 -5.771 -22.758 1.00 62.91 200 GLN A O 1
ATOM 1667 N N . GLU A 1 201 ? 20.750 -6.064 -24.868 1.00 61.44 201 GLU A N 1
ATOM 1668 C CA . GLU A 1 201 ? 21.419 -4.871 -25.399 1.00 61.44 201 GLU A CA 1
ATOM 1669 C C . GLU A 1 201 ? 20.772 -3.574 -24.911 1.00 61.44 201 GLU A C 1
ATOM 1671 O O . GLU A 1 201 ? 21.491 -2.688 -24.449 1.00 61.44 201 GLU A O 1
ATOM 1676 N N . SER A 1 202 ? 19.440 -3.479 -24.900 1.00 60.53 202 SER A N 1
ATOM 1677 C CA . SER A 1 202 ? 18.719 -2.335 -24.323 1.00 60.53 202 SER A CA 1
ATOM 1678 C C . SER A 1 202 ? 18.965 -2.199 -22.819 1.00 60.53 202 SER A C 1
ATOM 1680 O O . SER A 1 202 ? 19.321 -1.118 -22.347 1.00 60.53 202 SER A O 1
ATOM 1682 N N . ALA A 1 203 ? 18.889 -3.299 -22.063 1.00 64.62 203 ALA A N 1
ATOM 1683 C CA . ALA A 1 203 ? 19.212 -3.317 -20.639 1.00 64.62 203 ALA A CA 1
ATOM 1684 C C . ALA A 1 203 ? 20.685 -2.965 -20.381 1.00 64.62 203 ALA A C 1
ATOM 1686 O O . ALA A 1 203 ? 20.978 -2.196 -19.469 1.00 64.62 203 ALA A O 1
ATOM 1687 N N . LYS A 1 204 ? 21.625 -3.452 -21.203 1.00 68.69 204 LYS A N 1
ATOM 1688 C CA . LYS A 1 204 ? 23.047 -3.074 -21.140 1.00 68.69 204 LYS A CA 1
ATOM 1689 C C . LYS A 1 204 ? 23.254 -1.603 -21.476 1.00 68.69 204 LYS A C 1
ATOM 1691 O O . LYS A 1 204 ? 24.060 -0.966 -20.811 1.00 68.69 204 LYS A O 1
ATOM 1696 N N . LYS A 1 205 ? 22.550 -1.052 -22.468 1.00 67.31 205 LYS A N 1
ATOM 1697 C CA . LYS A 1 205 ? 22.633 0.364 -22.850 1.00 67.31 205 LYS A CA 1
ATOM 1698 C C . LYS A 1 205 ? 22.132 1.251 -21.719 1.00 67.31 205 LYS A C 1
ATOM 1700 O O . LYS A 1 205 ? 22.842 2.171 -21.331 1.00 67.31 205 LYS A O 1
ATOM 1705 N N . ILE A 1 206 ? 20.988 0.917 -21.123 1.00 66.44 206 ILE A N 1
ATOM 1706 C CA . ILE A 1 206 ? 20.459 1.624 -19.952 1.00 66.44 206 ILE A CA 1
ATOM 1707 C C . ILE A 1 206 ? 21.411 1.455 -18.770 1.00 66.44 206 ILE A C 1
ATOM 1709 O O . ILE A 1 206 ? 21.831 2.453 -18.206 1.00 66.44 206 ILE A O 1
ATOM 1713 N N . LYS A 1 207 ? 21.873 0.240 -18.460 1.00 67.06 207 LYS A N 1
ATOM 1714 C CA . LYS A 1 207 ? 22.865 -0.016 -17.402 1.00 67.06 207 LYS A CA 1
ATOM 1715 C C . LYS A 1 207 ? 24.174 0.745 -17.624 1.00 67.06 207 LYS A C 1
ATOM 1717 O O . LYS A 1 207 ? 24.750 1.235 -16.659 1.00 67.06 207 LYS A O 1
ATOM 1722 N N . LYS A 1 208 ? 24.623 0.893 -18.875 1.00 69.44 208 LYS A N 1
ATOM 1723 C CA . LYS A 1 208 ? 25.788 1.701 -19.265 1.00 69.44 208 LYS A CA 1
ATOM 1724 C C . LYS A 1 208 ? 25.521 3.195 -19.086 1.00 69.44 208 LYS A C 1
ATOM 1726 O O . LYS A 1 208 ? 26.381 3.903 -18.577 1.00 69.44 208 LYS A O 1
ATOM 1731 N N . CYS A 1 209 ? 24.337 3.686 -19.445 1.00 61.84 209 CYS A N 1
ATOM 1732 C CA . CYS A 1 209 ? 23.925 5.059 -19.152 1.00 61.84 209 CYS A CA 1
ATOM 1733 C C . CYS A 1 209 ? 23.846 5.307 -17.635 1.00 61.84 209 CYS A C 1
ATOM 1735 O O . CYS A 1 209 ? 24.363 6.319 -17.165 1.00 61.84 209 CYS A O 1
ATOM 1737 N N . LEU A 1 210 ? 23.315 4.348 -16.866 1.00 62.88 210 LEU A N 1
ATOM 1738 C CA . LEU A 1 210 ? 23.276 4.364 -15.402 1.00 62.88 210 LEU A CA 1
ATOM 1739 C C . LEU A 1 210 ? 24.691 4.364 -14.802 1.00 62.88 210 LEU A C 1
ATOM 1741 O O . LEU A 1 210 ? 24.919 5.030 -13.802 1.00 62.88 210 LEU A O 1
ATOM 1745 N N . THR A 1 211 ? 25.673 3.670 -15.390 1.00 64.06 211 THR A N 1
ATOM 1746 C CA . THR A 1 211 ? 27.071 3.722 -14.921 1.00 64.06 211 THR A CA 1
ATOM 1747 C C . THR A 1 211 ? 27.832 4.964 -15.378 1.00 64.06 211 THR A C 1
ATOM 1749 O O . THR A 1 211 ? 28.637 5.480 -14.607 1.00 64.06 211 THR A O 1
ATOM 1752 N N . MET A 1 212 ? 27.571 5.502 -16.571 1.00 57.88 212 MET A N 1
ATOM 1753 C CA . MET A 1 212 ? 28.205 6.739 -17.050 1.00 57.88 212 MET A CA 1
ATOM 1754 C C . MET A 1 212 ? 27.704 7.988 -16.316 1.00 57.88 212 MET A C 1
ATOM 1756 O O . MET A 1 212 ? 28.507 8.874 -16.020 1.00 57.88 212 MET A O 1
ATOM 1760 N N . ALA A 1 213 ? 26.422 8.039 -15.937 1.00 55.53 213 ALA A N 1
ATOM 1761 C CA . ALA A 1 213 ? 25.903 9.069 -15.034 1.00 55.53 213 ALA A CA 1
ATOM 1762 C C . ALA A 1 213 ? 26.679 9.097 -13.695 1.00 55.53 213 ALA A C 1
ATOM 1764 O O . ALA A 1 213 ? 26.931 10.163 -13.136 1.00 55.53 213 ALA A O 1
ATOM 1765 N N . ASN A 1 214 ? 27.169 7.939 -13.232 1.00 47.00 214 ASN A N 1
ATOM 1766 C CA . ASN A 1 214 ? 27.944 7.818 -11.985 1.00 47.00 214 ASN A CA 1
ATOM 1767 C C . ASN A 1 214 ? 29.344 8.411 -12.081 1.00 47.00 214 ASN A C 1
ATOM 1769 O O . ASN A 1 214 ? 29.864 8.906 -11.083 1.00 47.00 214 ASN A O 1
ATOM 1773 N N . LEU A 1 215 ? 29.958 8.325 -13.261 1.00 45.62 215 LEU A N 1
ATOM 1774 C CA . LEU A 1 215 ? 31.288 8.871 -13.522 1.00 45.62 215 LEU A CA 1
ATOM 1775 C C . LEU A 1 215 ? 31.243 10.398 -13.641 1.00 45.62 215 LEU A C 1
ATOM 1777 O O . LEU A 1 215 ? 32.105 11.066 -13.079 1.00 45.62 215 LEU A O 1
ATOM 1781 N N . LYS A 1 216 ? 30.207 10.959 -14.281 1.00 48.41 216 LYS A N 1
ATOM 1782 C CA . LYS A 1 216 ? 30.041 12.419 -14.402 1.00 48.41 216 LYS A CA 1
ATOM 1783 C C . LYS A 1 216 ? 29.825 13.124 -13.058 1.00 48.41 216 LYS A C 1
ATOM 1785 O O . LYS A 1 216 ? 30.384 14.194 -12.861 1.00 48.41 216 LYS A O 1
ATOM 1790 N N . MET A 1 217 ? 29.086 12.533 -12.114 1.00 43.72 217 MET A N 1
ATOM 1791 C CA . MET A 1 217 ? 28.887 13.160 -10.795 1.00 43.72 217 MET A CA 1
ATOM 1792 C C . MET A 1 217 ? 30.140 13.139 -9.909 1.00 43.72 217 MET A C 1
ATOM 1794 O O . MET A 1 217 ? 30.358 14.087 -9.166 1.00 43.72 217 MET A O 1
ATOM 1798 N N . ARG A 1 218 ? 30.992 12.105 -10.008 1.00 42.78 218 ARG A N 1
ATOM 1799 C CA . ARG A 1 218 ? 32.253 12.039 -9.240 1.00 42.78 218 ARG A CA 1
ATOM 1800 C C . ARG A 1 218 ? 33.286 13.082 -9.675 1.00 42.78 218 ARG A C 1
ATOM 1802 O O . ARG A 1 218 ? 34.139 13.442 -8.876 1.00 42.78 218 ARG A O 1
ATOM 1809 N N . LEU A 1 219 ? 33.202 13.555 -10.917 1.00 41.88 219 LEU A N 1
ATOM 1810 C CA . LEU A 1 219 ? 34.083 14.590 -11.464 1.00 41.88 219 LEU A CA 1
ATOM 1811 C C . LEU A 1 219 ? 33.613 16.021 -11.145 1.00 41.88 219 LEU A C 1
ATOM 1813 O O . LEU A 1 219 ? 34.377 16.952 -11.349 1.00 41.88 219 LEU A O 1
ATOM 1817 N N . HIS A 1 220 ? 32.383 16.204 -1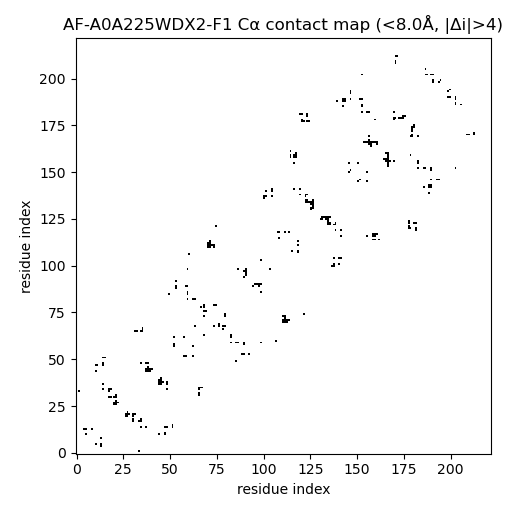0.651 1.00 42.12 220 HIS A N 1
ATOM 1818 C CA . HIS A 1 220 ? 31.853 17.505 -10.209 1.00 42.12 220 HIS A CA 1
ATOM 1819 C C . HIS A 1 220 ? 31.805 17.658 -8.679 1.00 42.12 220 HIS A C 1
ATOM 1821 O O . HIS A 1 220 ? 31.343 18.677 -8.176 1.00 42.12 220 HIS A O 1
ATOM 1827 N N . SER A 1 221 ? 32.264 16.644 -7.941 1.00 38.19 221 SER A N 1
ATOM 1828 C CA . SER A 1 221 ? 32.433 16.657 -6.481 1.00 38.19 221 SER A CA 1
ATOM 1829 C C . SER A 1 221 ? 33.909 16.705 -6.050 1.00 38.19 221 SER A C 1
ATOM 1831 O O . SER A 1 221 ? 34.217 16.364 -4.910 1.00 38.19 221 SER A O 1
ATOM 1833 N N . LEU A 1 222 ? 34.802 17.059 -6.979 1.00 40.34 222 LEU A N 1
ATOM 1834 C CA . LEU A 1 222 ? 36.220 17.377 -6.788 1.00 40.34 222 LEU A CA 1
ATOM 1835 C C . LEU A 1 222 ? 36.437 18.819 -7.249 1.00 40.34 222 LEU A C 1
ATOM 1837 O O . LEU A 1 222 ? 37.265 19.501 -6.614 1.00 40.34 222 LEU A O 1
#

Radius of gyration: 21.86 Å; Cα contacts (8 Å, |Δi|>4): 198; chains: 1; bounding box: 65×33×60 Å

Mean predicted aligned error: 7.45 Å

InterPro domains:
  IPR040786 RXLR phytopathogen effector protein, WY-domain [PF18634] (1-35)
  IPR040786 RXLR phytopathogen effector protein, WY-domain [PF18634] (90-140)

Secondary structure (DSSP, 8-state):
-HHHHHHHS-HHHHHHHHHHHTTSHHHHHHHHHHHHHHHHH-HHHHHHHHHHHHHTT--HHHHHHHTT--STTGGG-TTHHHHHHHHHHHHHHH-GGGS-HHHHHHHHHTT--S-THHHHHHHHHHIIIIIHHHHHHHHHHHHHHHHHTT--HHHHHHHHHTTS--GGGGTTS-TTSHHHHHHHHHHHHHHHH---HHHHHHHHHHHHHHHHHHHHHHTS--

Solvent-accessible surface area (backbone atoms only — not comparable to full-atom values): 12139 Å² total; per-residue (Å²): 111,71,70,59,52,55,77,75,38,55,70,64,57,44,49,49,53,42,51,60,38,45,78,39,79,93,39,23,68,61,23,33,54,48,50,33,54,43,43,72,70,36,76,72,44,25,53,45,44,50,55,47,34,55,75,69,62,56,45,61,71,55,49,43,58,42,60,61,57,52,51,70,50,33,93,74,38,89,59,39,65,58,48,51,54,48,38,54,51,43,20,74,73,67,37,59,81,73,62,32,68,66,57,52,46,52,57,50,52,78,33,42,77,59,60,71,58,44,51,38,31,54,28,45,47,33,33,79,71,82,34,39,74,59,18,50,55,45,38,53,52,52,42,50,56,45,48,73,70,68,52,47,62,60,58,49,28,27,50,47,39,55,94,83,48,53,36,72,65,40,66,76,47,58,81,84,38,38,63,31,44,33,50,51,52,42,36,52,51,45,50,71,73,47,89,47,72,71,52,46,49,52,40,47,50,50,52,48,52,61,52,51,47,55,55,57,52,62,67,73,75,112

Foldseek 3Di:
DLVVLVVVDDLLRSLVVLVVLCVDPVCVVVSLQSLLVQCPPDPVSVVSNLVVCLVVVVALVNNCVSVVQQLAPNLVDPCNVVSVVSNVVSCVSPHCVSQDLVNVLVSNQVSHPAQSLLVLLSLLVCCVVPCVVSSVVNLLVSLVVVLVVVDALQNSLPSNPPPPDGSVVLLLDPCSRSSVVSSVVSLVSSCVPDDDDVSVVSSVVVVVSNVVSVVVVVVVVD

Nearest PDB structures (foldseek):
  5l7s-assembly1_A  TM=3.771E-01  e=9.804E-03  Phytophthora infestans
  5iqp-assembly1_B  TM=1.866E-01  e=8.688E-01  Homo sapiens
  2wh0-assembly1_A  TM=2.269E-01  e=3.088E+00  Homo sapiens